Protein AF-A0A4U5M782-F1 (afdb_monomer)

Sequence (346 aa):
MVGHLQLACSEQLRHHPSSAATLLMLQCCSSAVLRAATAVALVTLCVTASTADRLSDECRVLKESGYKIALFVSGNDLITTQGFDGTEIDLLKEYNDWAKIGQQKPFKPTVARLLLGYNNNFIALPYTAGFLITVGSSKVFVAHHEKEVALNHWLPSEEGAFQFLHESIMDYDFGKVDPATVTFYNNRIFAGKKQFDVTIGKEVVDVDSHVNYTEGHHFDLTHGVSVAEEDKHKTLVGVIDGLKVVREECQLKTSTINDCFGGVCESILIGHSSYSKGAFCFAVNNCMVASGPKGLFDTILVVPNKAIELLENTTRPERRLSSSADGGARPFMSRVYLSLIFWYRS

Foldseek 3Di:
DDDDDDDDDDDDDDDDDDDDDDDDDDDDDDDDDDDDDDDDDDDPPPPCPPPPVPQDPQLVVQQVQFKKWWWFFQAFDIQIDSGFNSDAAAVLVSQQVCCQPPDLAFGAQKTWLKAADFQRKIKTQIFGLADWDDDPNAIEGEGDPDLWTWRFWMFIADHNDPGTDPVRIDGDTLDTARSQQWEDDPQWIDTQPWIARNVVGGTDPDDPPVQDDDGQWYAALQVRDTDHDPDPQWGFRYDYPNKTKIKGFAAADDFWHWGGHPNDTDTHGYDDDPPGRQKIWIDINPRTHYMYGHSSPSHMDIGGPDGRHDDPPPPPPPPPPPDDDDDDDDDDDDDDDDDDDDDDDD

Secondary structure (DSSP, 8-state):
--------------------------------------------------------HHHHHHHHHT-EEEEEETTTEEEE-S---SSPEEHHHHHHHHIIIII-PPP--EEEEEEE-STT-EEEEEEE-EEEEEETTEEEEEE--SS-EEEEEEEEBPTTSS-B-GGG-EEEEEEEE-GGG-EEETTEEEETTEEEETTTTEE-SS--TT----TT-EEETTTTEEE----TT-EEEEEETTEEEEEEEE--S--EEEEEETTEEEEEEE---TTS--EEEEEETTEEEEEEETTT-S--EEE-SS-----TT---------------------------------

Mean predicted aligned error: 14.64 Å

Structure (mmCIF, N/CA/C/O backbone):
data_AF-A0A4U5M782-F1
#
_entry.id   AF-A0A4U5M782-F1
#
loop_
_atom_site.group_PDB
_atom_site.id
_atom_site.type_symbol
_atom_site.label_atom_id
_atom_site.label_alt_id
_atom_site.label_comp_id
_atom_site.label_asym_id
_atom_site.label_entity_id
_atom_site.label_seq_id
_atom_site.pdbx_PDB_ins_code
_atom_site.Cartn_x
_atom_site.Cartn_y
_atom_site.Cartn_z
_atom_site.occupancy
_atom_site.B_iso_or_equiv
_atom_site.auth_seq_id
_atom_site.auth_comp_id
_atom_site.auth_asym_id
_atom_site.auth_atom_id
_atom_site.pdbx_PDB_model_num
ATOM 1 N N . MET A 1 1 ? 10.341 22.775 -79.027 1.00 33.53 1 MET A N 1
ATOM 2 C CA . MET A 1 1 ? 9.671 24.014 -78.575 1.00 33.53 1 MET A CA 1
ATOM 3 C C . MET A 1 1 ? 10.065 24.213 -77.116 1.00 33.53 1 MET A C 1
ATOM 5 O O . MET A 1 1 ? 9.754 23.335 -76.331 1.00 33.53 1 MET A O 1
ATOM 9 N N . VAL A 1 2 ? 11.125 24.997 -76.865 1.00 31.14 2 VAL A N 1
ATOM 10 C CA . VAL A 1 2 ? 11.109 26.346 -76.229 1.00 31.14 2 VAL A CA 1
ATOM 11 C C . VAL A 1 2 ? 10.443 26.306 -74.840 1.00 31.14 2 VAL A C 1
ATOM 13 O O . VAL A 1 2 ? 9.283 25.942 -74.766 1.00 31.14 2 VAL A O 1
ATOM 16 N N . GLY A 1 3 ? 11.064 26.666 -73.715 1.00 29.59 3 GLY A N 1
ATOM 17 C CA . GLY A 1 3 ? 12.364 27.275 -73.439 1.00 29.59 3 GLY A CA 1
ATOM 18 C C . GLY A 1 3 ? 12.540 27.483 -71.919 1.00 29.59 3 GLY A C 1
ATOM 19 O O . GLY A 1 3 ? 11.578 27.408 -71.159 1.00 29.59 3 GLY A O 1
ATOM 20 N N . HIS A 1 4 ? 13.791 27.704 -71.512 1.00 35.97 4 HIS A N 1
ATOM 21 C CA . HIS A 1 4 ? 14.288 28.046 -70.171 1.00 35.97 4 HIS A CA 1
ATOM 22 C C . HIS A 1 4 ? 13.657 29.309 -69.545 1.00 35.97 4 HIS A C 1
ATOM 24 O O . HIS A 1 4 ? 13.385 30.253 -70.278 1.00 35.97 4 HIS A O 1
ATOM 30 N N . LEU A 1 5 ? 13.610 29.395 -68.202 1.00 29.56 5 LEU A N 1
ATOM 31 C CA . LEU A 1 5 ? 14.441 30.330 -67.405 1.00 29.56 5 LEU A CA 1
ATOM 32 C C . LEU A 1 5 ? 14.286 30.120 -65.878 1.00 29.56 5 LEU A C 1
ATOM 34 O O . LEU A 1 5 ? 13.184 29.945 -65.368 1.00 29.56 5 LEU A O 1
ATOM 38 N N . GLN A 1 6 ? 15.417 30.176 -65.166 1.00 36.34 6 GLN A N 1
ATOM 39 C CA . GLN A 1 6 ? 15.556 30.345 -63.709 1.00 36.34 6 GLN A CA 1
ATOM 40 C C . GLN A 1 6 ? 15.263 31.797 -63.290 1.00 36.34 6 GLN A C 1
ATOM 42 O O . GLN A 1 6 ? 15.499 32.693 -64.094 1.00 36.34 6 GLN A O 1
ATOM 47 N N . LEU A 1 7 ? 14.936 32.038 -62.010 1.00 30.70 7 LEU A N 1
ATOM 48 C CA . LEU A 1 7 ? 15.685 32.992 -61.167 1.00 30.70 7 LEU A CA 1
ATOM 49 C C . LEU A 1 7 ? 15.269 32.933 -59.687 1.00 30.70 7 LEU A C 1
ATOM 51 O O . LEU A 1 7 ? 14.095 32.858 -59.339 1.00 30.70 7 LEU A O 1
ATOM 55 N N . ALA A 1 8 ? 16.298 32.951 -58.842 1.00 33.00 8 ALA A N 1
ATOM 56 C CA . ALA A 1 8 ? 16.272 33.039 -57.390 1.00 33.00 8 ALA A CA 1
ATOM 5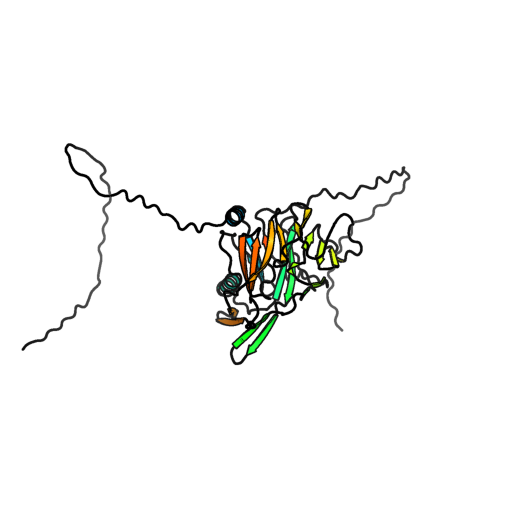7 C C . ALA A 1 8 ? 16.043 34.484 -56.915 1.00 33.00 8 ALA A C 1
ATOM 59 O O . ALA A 1 8 ? 16.328 35.425 -57.654 1.00 33.00 8 ALA A O 1
ATOM 60 N N . CYS A 1 9 ? 15.642 34.658 -55.652 1.00 28.38 9 CYS A N 1
ATOM 61 C CA . CYS A 1 9 ? 15.777 35.934 -54.952 1.00 28.38 9 CYS A CA 1
ATOM 62 C C . CYS A 1 9 ? 16.425 35.717 -53.577 1.00 28.38 9 CYS A C 1
ATOM 64 O O . CYS A 1 9 ? 15.945 34.935 -52.757 1.00 28.38 9 CYS A O 1
ATOM 66 N N . SER A 1 10 ? 17.555 36.401 -53.413 1.00 31.02 10 SER A N 1
ATOM 67 C CA . SER A 1 10 ? 18.442 36.533 -52.255 1.00 31.02 10 SER A CA 1
ATOM 68 C C . SER A 1 10 ? 18.133 37.846 -51.523 1.0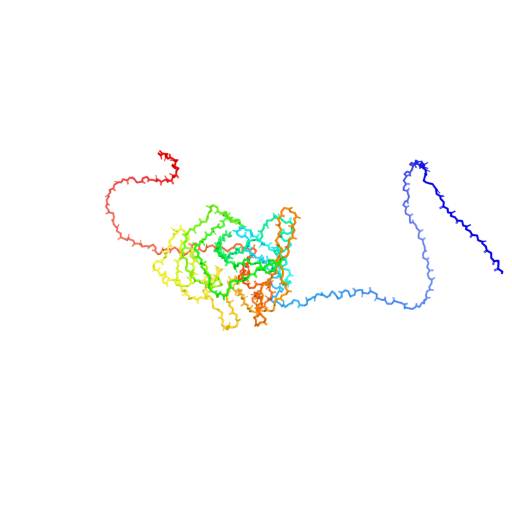0 31.02 10 SER A C 1
ATOM 70 O O . SER A 1 10 ? 17.657 38.770 -52.178 1.00 31.02 10 SER A O 1
ATOM 72 N N . GLU A 1 11 ? 18.518 37.919 -50.237 1.00 31.92 11 GLU A N 1
ATOM 73 C CA . GLU A 1 11 ? 18.858 39.135 -49.455 1.00 31.92 11 GLU A CA 1
ATOM 74 C C . GLU A 1 11 ? 17.758 40.215 -49.264 1.00 31.92 11 GLU A C 1
ATOM 76 O O . GLU A 1 11 ? 16.855 40.372 -50.064 1.00 31.92 11 GLU A O 1
ATOM 81 N N . GLN A 1 12 ? 17.705 41.041 -48.215 1.00 30.89 12 GLN A N 1
ATOM 82 C CA . GLN A 1 12 ? 18.626 41.379 -47.132 1.00 30.89 12 GLN A CA 1
ATOM 83 C C . GLN A 1 12 ? 17.817 42.043 -45.995 1.00 30.89 12 GLN A C 1
ATOM 85 O O . GLN A 1 12 ? 16.955 42.884 -46.240 1.00 30.89 12 GLN A O 1
ATOM 90 N N . LEU A 1 13 ? 18.141 41.710 -44.744 1.00 35.38 13 LEU A N 1
ATOM 91 C CA . LEU A 1 13 ? 17.791 42.476 -43.544 1.00 35.38 13 LEU A CA 1
ATOM 92 C C . LEU A 1 13 ? 18.719 43.691 -43.423 1.00 35.38 13 LEU A C 1
ATOM 94 O O . LEU A 1 13 ? 19.934 43.495 -43.410 1.00 35.38 13 LEU A O 1
ATOM 98 N N . ARG A 1 14 ? 18.171 44.901 -43.223 1.00 29.52 14 ARG A N 1
ATOM 99 C CA . ARG A 1 14 ? 18.814 45.986 -42.448 1.00 29.52 14 ARG A CA 1
ATOM 100 C C . ARG A 1 14 ? 17.872 47.160 -42.119 1.00 29.52 14 ARG A C 1
ATOM 102 O O . ARG A 1 14 ? 17.256 47.737 -43.001 1.00 29.52 14 ARG A O 1
ATOM 109 N N . HIS A 1 15 ? 17.927 47.523 -40.834 1.00 30.08 15 HIS A N 1
ATOM 110 C CA . HIS A 1 15 ? 17.795 48.845 -40.194 1.00 30.08 15 HIS A CA 1
ATOM 111 C C . HIS A 1 15 ? 16.454 49.617 -40.119 1.00 30.08 15 HIS A C 1
ATOM 113 O O . HIS A 1 15 ? 15.941 50.122 -41.105 1.00 30.08 15 HIS A O 1
ATOM 119 N N . HIS A 1 16 ? 15.990 49.755 -38.858 1.00 32.84 16 HIS A N 1
ATOM 120 C CA . HIS A 1 16 ? 15.530 50.951 -38.104 1.00 32.84 16 HIS A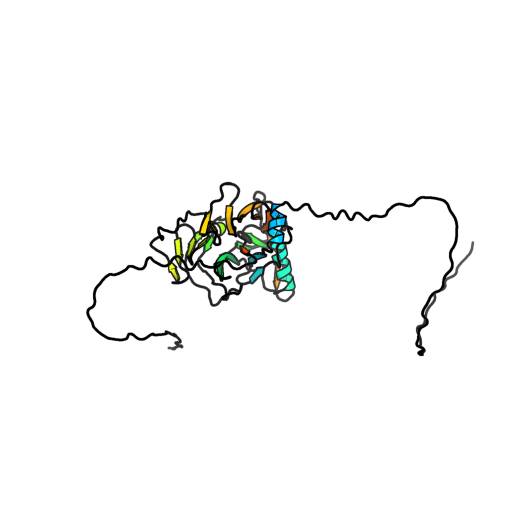 CA 1
ATOM 121 C C . HIS A 1 16 ? 15.125 52.230 -38.867 1.00 32.84 16 HIS A C 1
ATOM 123 O O . HIS A 1 16 ? 15.846 52.656 -39.765 1.00 32.84 16 HIS A O 1
ATOM 129 N N . PRO A 1 17 ? 14.050 52.930 -38.431 1.00 39.38 17 PRO A N 1
ATOM 130 C CA . PRO A 1 17 ? 14.095 53.817 -37.241 1.00 39.38 17 PRO A CA 1
ATOM 131 C C . PRO A 1 17 ? 12.839 53.702 -36.337 1.00 39.38 17 PRO A C 1
ATOM 133 O O . PRO A 1 17 ? 11.785 53.255 -36.766 1.00 39.38 17 PRO A O 1
ATOM 136 N N . SER A 1 18 ? 12.934 53.857 -35.011 1.00 29.05 18 SER A N 1
ATOM 137 C CA . SER A 1 18 ? 12.858 55.125 -34.256 1.00 29.05 18 SER A CA 1
ATOM 138 C C . SER A 1 18 ? 11.727 56.060 -34.701 1.00 29.05 18 SER A C 1
ATOM 140 O O . SER A 1 18 ? 11.855 56.735 -35.715 1.00 29.05 18 SER A O 1
ATOM 142 N N . SER A 1 19 ? 10.666 56.166 -33.895 1.00 33.31 19 SER A N 1
ATOM 143 C CA . SER A 1 19 ? 10.361 57.382 -33.119 1.00 33.31 19 SER A CA 1
ATOM 144 C C . SER A 1 19 ? 8.912 57.400 -32.625 1.00 33.31 19 SER A C 1
ATOM 146 O O . SER A 1 19 ? 7.967 57.089 -33.341 1.00 33.31 19 SER A O 1
ATOM 148 N N . ALA A 1 20 ? 8.801 57.783 -31.357 1.00 31.31 20 ALA A N 1
ATOM 149 C CA . ALA A 1 20 ? 7.613 58.067 -30.573 1.00 31.31 20 ALA A CA 1
ATOM 150 C C . ALA A 1 20 ? 6.545 58.920 -31.277 1.00 31.31 20 ALA A C 1
ATOM 152 O O . ALA A 1 20 ? 6.880 59.908 -31.921 1.00 31.31 20 ALA A O 1
ATOM 153 N N . ALA A 1 21 ? 5.270 58.637 -30.998 1.00 33.94 21 ALA A N 1
ATOM 154 C CA . ALA A 1 21 ? 4.323 59.662 -30.558 1.00 33.94 21 ALA A CA 1
ATOM 155 C C . ALA A 1 21 ? 3.060 59.017 -29.976 1.00 33.94 21 ALA A C 1
ATOM 157 O O . ALA A 1 21 ? 2.404 58.167 -30.571 1.00 33.94 21 ALA A O 1
ATOM 158 N N . THR A 1 22 ? 2.778 59.449 -28.763 1.00 31.81 22 THR A N 1
ATOM 159 C CA . THR A 1 22 ? 1.699 59.075 -27.867 1.00 31.81 22 THR A CA 1
ATOM 160 C C . THR A 1 22 ? 0.365 59.711 -28.287 1.00 31.81 22 THR A C 1
ATOM 162 O O . THR A 1 22 ? 0.347 60.815 -28.821 1.00 31.81 22 THR A O 1
ATOM 165 N N . LEU A 1 23 ? -0.722 59.075 -27.836 1.00 28.59 23 LEU A N 1
ATOM 166 C CA . LEU A 1 23 ? -1.908 59.684 -27.204 1.00 28.59 23 LEU A CA 1
ATOM 167 C C . LEU A 1 23 ? -3.225 59.751 -28.015 1.00 28.59 23 LEU A C 1
ATOM 169 O O . LEU A 1 23 ? -3.389 60.539 -28.937 1.00 28.59 23 LEU A O 1
ATOM 173 N N . LEU A 1 24 ? -4.165 58.920 -27.539 1.00 30.61 24 LEU A N 1
ATOM 174 C CA . LEU A 1 24 ? -5.612 59.116 -27.346 1.00 30.61 24 LEU A CA 1
ATOM 175 C C . LEU A 1 24 ? -6.401 60.026 -28.304 1.00 30.61 24 LEU A C 1
ATOM 177 O O . LEU A 1 24 ? -6.219 61.236 -28.302 1.00 30.61 24 LEU A O 1
ATOM 181 N N . MET A 1 25 ? -7.487 59.472 -28.856 1.00 30.69 25 MET A N 1
ATOM 182 C CA . MET A 1 25 ? -8.800 60.129 -28.793 1.00 30.69 25 MET A CA 1
ATOM 183 C C . MET A 1 25 ? -9.931 59.098 -28.683 1.00 30.69 25 MET A C 1
ATOM 185 O O . MET A 1 25 ? -10.022 58.141 -29.450 1.00 30.69 25 MET A O 1
ATOM 189 N N . LEU A 1 26 ? -10.762 59.326 -27.670 1.00 31.45 26 LEU A N 1
ATOM 190 C CA . LEU A 1 26 ? -11.987 58.623 -27.311 1.00 31.45 26 LEU A CA 1
ATOM 191 C C . LEU A 1 26 ? -13.183 59.168 -28.122 1.00 31.45 26 LEU A C 1
ATOM 193 O O . LEU A 1 26 ? -13.194 60.329 -28.513 1.00 31.45 26 LEU A O 1
ATOM 197 N N . GLN A 1 27 ? -14.236 58.346 -28.173 1.00 35.44 27 GLN A N 1
ATOM 198 C CA . GLN A 1 27 ? -15.669 58.705 -28.172 1.00 35.44 27 GLN A CA 1
ATOM 199 C C . GLN A 1 27 ? -16.410 59.118 -29.464 1.00 35.44 27 GLN A C 1
ATOM 201 O O . GLN A 1 27 ? -16.328 60.233 -29.959 1.00 35.44 27 GLN A O 1
ATOM 206 N N . CYS A 1 28 ? -17.271 58.177 -29.885 1.00 29.72 28 CYS A N 1
ATOM 207 C CA . CYS A 1 28 ? -18.743 58.254 -29.965 1.00 29.72 28 CYS A CA 1
ATOM 208 C C . CYS A 1 28 ? -19.439 59.542 -30.442 1.00 29.72 28 CYS A C 1
ATOM 210 O O . CYS A 1 28 ? -19.435 60.539 -29.731 1.00 29.72 28 CYS A O 1
ATOM 212 N N . CYS A 1 29 ? -20.251 59.403 -31.501 1.00 27.25 29 CYS A N 1
ATOM 213 C CA . CYS A 1 29 ? -21.701 59.711 -31.555 1.00 27.25 29 CYS A CA 1
ATOM 214 C C . CYS A 1 29 ? -22.247 59.269 -32.938 1.00 27.25 29 CYS A C 1
ATOM 216 O O . CYS A 1 29 ? -21.733 59.696 -33.961 1.00 27.25 29 CYS A O 1
ATOM 218 N N . SER A 1 30 ? -23.104 58.246 -33.029 1.00 35.06 30 SER A N 1
ATOM 219 C CA . SER A 1 30 ? -24.584 58.298 -32.984 1.00 35.06 30 SER A CA 1
ATOM 220 C C . SER A 1 30 ? -25.259 58.712 -34.302 1.00 35.06 30 SER A C 1
ATOM 222 O O . SER A 1 30 ? -25.281 59.891 -34.637 1.00 35.06 30 SER A O 1
ATOM 224 N N . SER A 1 31 ? -25.917 57.767 -34.987 1.00 34.06 31 SER A N 1
ATOM 225 C CA . SER A 1 31 ? -27.331 57.884 -35.421 1.00 34.06 31 SER A CA 1
ATOM 226 C C . SER A 1 31 ? -27.827 56.619 -36.150 1.00 34.06 31 SER A C 1
ATOM 228 O O . SER A 1 31 ? -27.213 56.127 -37.090 1.00 34.06 31 SER A O 1
ATOM 230 N N . ALA A 1 32 ? -28.957 56.093 -35.668 1.00 35.34 32 ALA A N 1
ATOM 231 C CA . ALA A 1 32 ? -29.783 55.039 -36.268 1.00 35.34 32 ALA A CA 1
ATOM 232 C C . ALA A 1 32 ? -30.681 55.633 -37.393 1.00 35.34 32 ALA A C 1
ATOM 234 O O . ALA A 1 32 ? -30.810 56.852 -37.463 1.00 35.34 32 ALA A O 1
ATOM 235 N N . VAL A 1 33 ? -31.337 54.881 -38.297 1.00 42.34 33 VAL A N 1
ATOM 236 C CA . VAL A 1 33 ? -32.651 54.222 -38.078 1.00 42.34 33 VAL A CA 1
ATOM 237 C C . VAL A 1 33 ? -33.159 53.517 -39.382 1.00 42.34 33 VAL A C 1
ATOM 239 O O . VAL A 1 33 ? -33.096 54.125 -40.444 1.00 42.34 33 VAL A O 1
ATOM 242 N N . LEU A 1 34 ? -33.780 52.315 -39.234 1.00 34.16 34 LEU A N 1
ATOM 243 C CA . LEU A 1 34 ? -34.787 51.597 -40.094 1.00 34.16 34 LEU A CA 1
ATOM 244 C C . LEU A 1 34 ? -34.364 50.980 -41.460 1.00 34.16 34 LEU A C 1
ATOM 246 O O . LEU A 1 34 ? -33.667 51.626 -42.218 1.00 34.16 34 LEU A O 1
ATOM 250 N N . ARG A 1 35 ? -34.828 49.807 -41.956 1.00 36.81 35 ARG A N 1
ATOM 251 C CA . ARG A 1 35 ? -35.855 48.784 -41.595 1.00 36.81 35 ARG A CA 1
ATOM 252 C C . ARG A 1 35 ? -35.612 47.533 -42.498 1.00 36.81 35 ARG A C 1
ATOM 254 O O . ARG A 1 35 ? -35.444 47.708 -43.694 1.00 36.81 35 ARG A O 1
ATOM 261 N N . ALA A 1 36 ? -35.529 46.315 -41.945 1.00 34.53 36 ALA A N 1
ATOM 262 C CA . ALA A 1 36 ? -36.468 45.178 -42.118 1.00 34.53 36 ALA A CA 1
ATOM 263 C C . ALA A 1 36 ? -36.077 44.037 -43.101 1.00 34.53 36 ALA A C 1
ATOM 265 O O . ALA A 1 36 ? -35.686 44.291 -44.231 1.00 34.53 36 ALA A O 1
ATOM 266 N N . ALA A 1 37 ? -36.348 42.800 -42.634 1.00 35.81 37 ALA A N 1
ATOM 267 C CA . ALA A 1 37 ? -36.315 41.475 -43.293 1.00 35.81 37 ALA A CA 1
ATOM 268 C C . ALA A 1 37 ? -34.902 40.935 -43.630 1.00 35.81 37 ALA A C 1
ATOM 270 O O . ALA A 1 37 ? -34.082 41.648 -44.178 1.00 35.81 37 ALA A O 1
ATOM 271 N N . THR A 1 38 ? -34.487 39.699 -43.335 1.00 34.88 38 THR A N 1
ATOM 272 C CA . THR A 1 38 ? -35.197 38.424 -43.139 1.00 34.88 38 THR A CA 1
ATOM 273 C C . THR A 1 38 ? -34.241 37.433 -42.448 1.00 34.88 38 THR A C 1
ATOM 275 O O . THR A 1 38 ? -33.032 37.634 -42.441 1.00 34.88 38 THR A O 1
ATOM 278 N N . ALA A 1 39 ? -34.807 36.392 -41.842 1.00 37.00 39 ALA A N 1
ATOM 279 C CA . ALA A 1 39 ? -34.189 35.421 -40.944 1.00 37.00 39 ALA A CA 1
ATOM 280 C C . ALA A 1 39 ? -33.020 34.572 -41.505 1.00 37.00 39 ALA A C 1
ATOM 282 O O . ALA A 1 39 ? -32.815 34.480 -42.710 1.00 37.00 39 ALA A O 1
ATOM 283 N N . VAL A 1 40 ? -32.413 33.830 -40.563 1.00 35.84 40 VAL A N 1
ATOM 284 C CA . VAL A 1 40 ? -31.565 32.622 -40.685 1.00 35.84 40 VAL A CA 1
ATOM 285 C C . VAL A 1 40 ? -30.061 32.860 -40.507 1.00 35.84 40 VAL A C 1
ATOM 287 O O . VAL A 1 40 ? -29.344 33.132 -41.458 1.00 35.84 40 VAL A O 1
ATOM 290 N N . ALA A 1 41 ? -29.576 32.633 -39.283 1.00 42.62 41 ALA A N 1
ATOM 291 C CA . ALA A 1 41 ? -28.542 31.626 -39.018 1.00 42.62 41 ALA A CA 1
ATOM 292 C C . ALA A 1 41 ? -28.370 31.440 -37.501 1.00 42.62 41 ALA A C 1
ATOM 294 O O . ALA A 1 41 ? -27.726 32.228 -36.820 1.00 42.62 41 ALA A O 1
ATOM 295 N N . LEU A 1 42 ? -29.049 30.401 -37.013 1.00 41.34 42 LEU A N 1
ATOM 296 C CA . LEU A 1 42 ? -28.622 29.471 -35.970 1.00 41.34 42 LEU A CA 1
ATOM 297 C C . LEU A 1 42 ? -27.752 30.018 -34.831 1.00 41.34 42 LEU A C 1
ATOM 299 O O . LEU A 1 42 ? -26.545 30.189 -34.938 1.00 41.34 42 LEU A O 1
ATOM 303 N N . VAL A 1 43 ? -28.426 30.134 -33.692 1.00 42.12 43 VAL A N 1
ATOM 304 C CA . VAL A 1 43 ? -27.969 29.754 -32.355 1.00 42.12 43 VAL A CA 1
ATOM 305 C C . VAL A 1 43 ? -26.808 28.747 -32.397 1.00 42.12 43 VAL A C 1
ATOM 307 O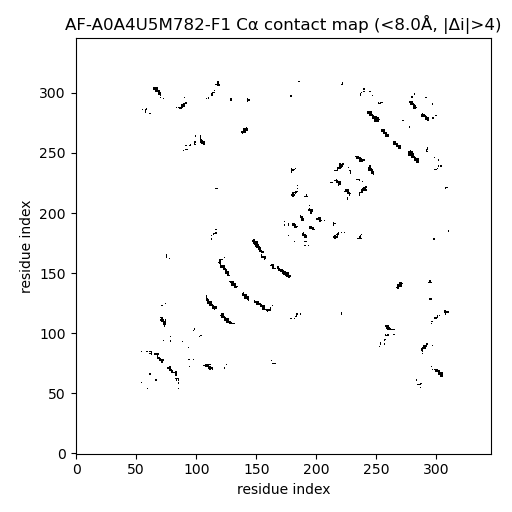 O . VAL A 1 43 ? -27.015 27.536 -32.389 1.00 42.12 43 VAL A O 1
ATOM 310 N N . THR A 1 44 ? -25.575 29.244 -32.374 1.00 44.06 44 THR A N 1
ATOM 311 C CA . THR A 1 44 ? -24.409 28.472 -31.937 1.00 44.06 44 THR A CA 1
ATOM 312 C C . THR A 1 44 ? -24.328 28.587 -30.417 1.00 44.06 44 THR A C 1
ATOM 314 O O . THR A 1 44 ? -23.398 29.159 -29.856 1.00 44.06 44 THR A O 1
ATOM 317 N N . LEU A 1 45 ? -25.345 28.061 -29.723 1.00 42.34 45 LEU A N 1
ATOM 318 C CA . LEU A 1 45 ? -25.114 27.548 -28.379 1.00 42.34 45 LEU A CA 1
ATOM 319 C C . LEU A 1 45 ? -24.200 26.350 -28.605 1.00 42.34 45 LEU A C 1
ATOM 321 O O . LEU A 1 45 ? -24.660 25.263 -28.953 1.00 42.34 45 LEU A O 1
ATOM 325 N N . CYS A 1 46 ? -22.892 26.575 -28.479 1.00 39.28 46 CYS A N 1
ATOM 326 C CA . CYS A 1 46 ? -21.958 25.506 -28.190 1.00 39.28 46 CYS A CA 1
ATOM 327 C C . CYS A 1 46 ? -22.434 24.875 -26.883 1.00 39.28 46 CYS A C 1
ATOM 329 O O . CYS A 1 46 ? -22.015 25.253 -25.793 1.00 39.28 46 CYS A O 1
ATOM 331 N N . VAL A 1 47 ? -23.341 23.909 -27.002 1.00 43.28 47 VAL A N 1
ATOM 332 C CA . VAL A 1 47 ? -23.428 22.803 -26.073 1.00 43.28 47 VAL A CA 1
ATOM 333 C C . VAL A 1 47 ? -22.089 22.103 -26.241 1.00 43.28 47 VAL A C 1
ATOM 335 O O . VAL A 1 47 ? -21.937 21.168 -27.021 1.00 43.28 47 VAL A O 1
ATOM 338 N N . THR A 1 48 ? -21.080 22.591 -25.523 1.00 45.66 48 THR A N 1
ATOM 339 C CA . THR A 1 48 ? -20.049 21.711 -25.007 1.00 45.66 48 THR A CA 1
ATOM 340 C C . THR A 1 48 ? -20.797 20.762 -24.082 1.00 45.66 48 THR A C 1
ATOM 342 O O . THR A 1 48 ? -20.854 20.959 -22.870 1.00 45.66 48 THR A O 1
ATOM 345 N N . ALA A 1 49 ? -21.439 19.751 -24.670 1.00 42.00 49 ALA A N 1
ATOM 346 C CA . ALA A 1 49 ? -21.568 18.469 -24.023 1.00 42.00 49 ALA A CA 1
ATOM 347 C C . ALA A 1 49 ? -20.118 18.039 -23.851 1.00 42.00 49 ALA A C 1
ATOM 349 O O . ALA A 1 49 ? -19.525 17.414 -24.729 1.00 42.00 49 ALA A O 1
ATOM 350 N N . SER A 1 50 ? -19.505 18.520 -22.767 1.00 48.12 50 SER A N 1
ATOM 351 C CA . SER A 1 50 ? -18.314 17.902 -22.253 1.00 48.12 50 SER A CA 1
ATOM 352 C C . SER A 1 50 ? -18.670 16.429 -22.193 1.00 48.12 50 SER A C 1
ATOM 354 O O . SER A 1 50 ? -19.701 16.030 -21.644 1.00 48.12 50 SER A O 1
ATOM 356 N N . THR A 1 51 ? -17.832 15.616 -22.809 1.00 42.00 51 THR A N 1
ATOM 357 C CA . THR A 1 51 ? -17.634 14.241 -22.392 1.00 42.00 51 THR A CA 1
ATOM 358 C C . THR A 1 51 ? -17.129 14.306 -20.950 1.00 42.00 51 THR A C 1
ATOM 360 O O . THR A 1 51 ? -15.960 14.079 -20.668 1.00 42.00 51 THR A O 1
ATOM 363 N N . ALA A 1 52 ? -17.987 14.741 -20.026 1.00 45.41 52 ALA A N 1
ATOM 364 C CA . ALA A 1 52 ? -17.896 14.341 -18.652 1.00 45.41 52 ALA A CA 1
ATOM 365 C C . ALA A 1 52 ? -18.136 12.843 -18.744 1.00 45.41 52 ALA A C 1
ATOM 367 O O . ALA A 1 52 ? -19.282 12.400 -18.875 1.00 45.41 52 ALA A O 1
ATOM 368 N N . ASP A 1 53 ? -17.034 12.093 -18.810 1.00 51.16 53 ASP A N 1
ATOM 369 C CA . ASP A 1 53 ? -17.011 10.701 -18.402 1.00 51.16 53 ASP A CA 1
ATOM 370 C C . ASP A 1 53 ? -17.955 10.613 -17.215 1.00 51.16 53 ASP A C 1
ATOM 372 O O . ASP A 1 53 ? -17.777 11.318 -16.215 1.00 51.16 53 ASP A O 1
ATOM 376 N N . ARG A 1 54 ? -19.065 9.893 -17.397 1.00 61.72 54 ARG A N 1
ATOM 377 C CA . ARG A 1 54 ? -20.066 9.737 -16.350 1.00 61.72 54 ARG A CA 1
ATOM 378 C C . ARG A 1 54 ? -19.413 8.877 -15.282 1.00 61.72 54 ARG A C 1
ATOM 380 O O . ARG A 1 54 ? -19.586 7.663 -15.279 1.00 61.72 54 ARG A O 1
ATOM 387 N N . LEU A 1 55 ? -18.617 9.517 -14.428 1.00 76.56 55 LEU A N 1
ATOM 388 C CA . LEU A 1 55 ? -18.116 8.933 -13.203 1.00 76.56 55 LEU A CA 1
ATOM 389 C C . LEU A 1 55 ? -19.324 8.346 -12.490 1.00 76.56 55 LEU A C 1
ATOM 391 O O . LEU A 1 55 ? -20.376 8.993 -12.415 1.00 76.56 55 LEU A O 1
ATOM 395 N N . SER A 1 56 ? -19.172 7.120 -12.000 1.00 83.81 56 SER A N 1
ATOM 396 C CA . SER A 1 56 ? -20.188 6.555 -11.129 1.00 83.81 56 SER A CA 1
ATOM 397 C C . SER A 1 56 ? -20.379 7.482 -9.925 1.00 83.81 56 SER A C 1
ATOM 399 O O . SER A 1 56 ? -19.485 8.266 -9.572 1.00 83.81 56 SER A O 1
ATOM 401 N N . ASP A 1 57 ? -21.553 7.425 -9.303 1.00 87.44 57 ASP A N 1
ATOM 402 C CA . ASP A 1 57 ? -21.837 8.267 -8.143 1.00 87.44 57 ASP A CA 1
ATOM 403 C C . ASP A 1 57 ? -20.812 8.014 -7.021 1.00 87.44 57 ASP A C 1
ATOM 405 O O . ASP A 1 57 ? -20.377 8.958 -6.364 1.00 87.44 57 ASP A O 1
ATOM 409 N N . GLU A 1 58 ? -20.325 6.777 -6.887 1.00 88.81 58 GLU A N 1
ATOM 410 C CA . GLU A 1 58 ? -19.271 6.393 -5.944 1.00 88.81 58 GLU A CA 1
ATOM 411 C C . GLU A 1 58 ? -17.934 7.075 -6.265 1.00 88.81 58 GLU A C 1
ATOM 413 O O . GLU A 1 58 ? -17.302 7.648 -5.378 1.00 88.81 58 GLU A O 1
ATOM 418 N N . CYS A 1 59 ? -17.511 7.084 -7.534 1.00 92.75 59 CYS A N 1
ATOM 419 C CA . CYS A 1 59 ? -16.277 7.763 -7.935 1.00 92.75 59 CYS A CA 1
ATOM 420 C C . CYS A 1 59 ? -16.355 9.280 -7.763 1.00 92.75 59 CYS A C 1
ATOM 422 O O . CYS A 1 59 ? -15.355 9.915 -7.418 1.00 92.75 59 CYS A O 1
ATOM 424 N N . ARG A 1 60 ? -17.539 9.869 -7.971 1.00 91.94 60 ARG A N 1
ATOM 425 C CA . ARG A 1 60 ? -17.758 11.300 -7.740 1.00 91.94 60 ARG A CA 1
ATOM 426 C C . ARG A 1 60 ? -17.589 11.656 -6.263 1.00 91.94 60 ARG A C 1
ATOM 428 O O . ARG A 1 60 ? -16.866 12.602 -5.966 1.00 91.94 60 ARG A O 1
ATOM 435 N N . VAL A 1 61 ? -18.172 10.867 -5.356 1.00 90.44 61 VAL A N 1
ATOM 436 C CA . VAL A 1 61 ? -18.010 11.063 -3.904 1.00 90.44 61 VAL A CA 1
ATOM 437 C C . VAL A 1 61 ? -16.535 10.996 -3.507 1.00 90.44 61 VAL A C 1
ATOM 439 O O . VAL A 1 61 ? -16.045 11.887 -2.822 1.00 90.44 61 VAL A O 1
ATOM 442 N N . LEU A 1 62 ? -15.791 9.996 -3.987 1.00 91.62 62 LEU A N 1
ATOM 443 C CA . LEU A 1 62 ? -14.366 9.859 -3.655 1.00 91.62 62 LEU A CA 1
ATOM 444 C C . LEU A 1 62 ? -13.515 11.022 -4.161 1.00 91.62 62 LEU A C 1
ATOM 446 O O . LEU A 1 62 ? -12.620 11.487 -3.452 1.00 91.62 62 LEU A O 1
ATOM 450 N N . LYS A 1 63 ? -13.798 11.495 -5.377 1.00 93.06 63 LYS A N 1
ATOM 451 C CA . LYS A 1 63 ? -13.147 12.673 -5.952 1.00 93.06 63 LYS A CA 1
ATOM 452 C C . LYS A 1 63 ? -13.375 13.908 -5.079 1.00 93.06 63 LYS A C 1
ATOM 454 O O . LYS A 1 63 ? -12.435 14.638 -4.780 1.00 93.06 63 LYS A O 1
ATOM 459 N N . GLU A 1 64 ? -14.617 14.136 -4.660 1.00 92.50 64 GLU A N 1
ATOM 460 C CA . GLU A 1 64 ? -14.998 15.279 -3.822 1.00 92.50 64 GLU A CA 1
ATOM 461 C C . GLU A 1 64 ? -14.413 15.188 -2.403 1.00 92.50 64 GLU A C 1
ATOM 463 O O . GLU A 1 64 ? -14.057 16.214 -1.821 1.00 92.50 64 GLU A O 1
ATOM 468 N N . SER A 1 65 ? -14.221 13.975 -1.874 1.00 91.31 65 SER A N 1
ATOM 469 C CA . SER A 1 65 ? -13.545 13.741 -0.591 1.00 91.31 65 SER A CA 1
ATOM 470 C C . SER A 1 65 ? -12.057 14.106 -0.604 1.00 91.31 65 SER A C 1
ATOM 472 O O . SER A 1 65 ? -11.459 14.262 0.459 1.00 91.31 65 SER A O 1
ATOM 474 N N . GLY A 1 66 ? -11.430 14.259 -1.777 1.00 91.38 66 GLY A N 1
ATOM 475 C CA . GLY A 1 66 ? -10.026 14.665 -1.889 1.00 91.38 66 GLY A CA 1
ATOM 476 C C . GLY A 1 66 ? -9.036 13.631 -1.345 1.00 91.38 66 GLY A C 1
ATOM 477 O O . GLY A 1 66 ? -7.955 13.996 -0.877 1.00 91.38 66 GLY A O 1
ATOM 478 N N . TYR A 1 67 ? -9.408 12.349 -1.369 1.00 93.19 67 TYR A N 1
ATOM 479 C CA . TYR A 1 67 ? -8.516 11.264 -0.974 1.00 93.19 67 TYR A CA 1
ATOM 480 C C . TYR A 1 67 ? -7.304 11.173 -1.895 1.00 93.19 67 TYR A C 1
ATOM 482 O O . TYR A 1 67 ? -7.360 11.517 -3.077 1.00 93.19 67 TYR A O 1
ATOM 490 N N . LYS A 1 68 ? -6.198 10.679 -1.343 1.00 94.25 68 LYS A N 1
ATOM 491 C CA . LYS A 1 68 ? -4.957 10.433 -2.081 1.00 94.25 68 LYS A CA 1
ATOM 492 C C . LYS A 1 68 ? -4.654 8.946 -2.090 1.00 94.25 68 LYS A C 1
ATOM 494 O O . LYS A 1 68 ? -4.979 8.245 -1.138 1.00 94.25 68 LYS A O 1
ATOM 499 N N . ILE A 1 69 ? -4.000 8.477 -3.142 1.00 93.62 69 ILE A N 1
ATOM 500 C CA . ILE A 1 69 ? -3.447 7.128 -3.205 1.00 93.62 69 ILE A CA 1
ATOM 501 C C . ILE A 1 69 ? -1.950 7.212 -2.945 1.00 93.62 69 ILE A C 1
ATOM 503 O O . ILE A 1 69 ? -1.264 8.091 -3.470 1.00 93.62 69 ILE A O 1
ATOM 507 N N . ALA A 1 70 ? -1.463 6.299 -2.120 1.00 93.38 70 ALA A N 1
ATOM 508 C CA . ALA A 1 70 ? -0.084 6.217 -1.700 1.00 93.38 70 ALA A CA 1
ATOM 509 C C . ALA A 1 70 ? 0.469 4.804 -1.856 1.00 93.38 70 ALA A C 1
ATOM 511 O O . ALA A 1 70 ? -0.229 3.807 -1.637 1.00 93.38 70 ALA A O 1
ATOM 512 N N . LEU A 1 71 ? 1.748 4.735 -2.209 1.00 90.75 71 LEU A N 1
ATOM 513 C CA . LEU A 1 71 ? 2.478 3.494 -2.420 1.00 90.75 71 LEU A CA 1
ATOM 514 C C . LEU A 1 71 ? 3.957 3.664 -2.070 1.00 90.75 71 LEU A C 1
ATOM 516 O O . LEU A 1 71 ? 4.534 4.737 -2.245 1.00 90.75 71 LEU A O 1
ATOM 520 N N . PHE A 1 72 ? 4.560 2.586 -1.579 1.00 89.81 72 PHE A N 1
ATOM 521 C CA . PHE A 1 72 ? 5.964 2.534 -1.187 1.00 89.81 72 PHE A CA 1
ATOM 522 C C . PHE A 1 72 ? 6.711 1.587 -2.114 1.00 89.81 72 PHE A C 1
ATOM 524 O O . PHE A 1 72 ? 6.372 0.405 -2.206 1.00 89.81 72 PHE A O 1
ATOM 531 N N . VAL A 1 73 ? 7.731 2.1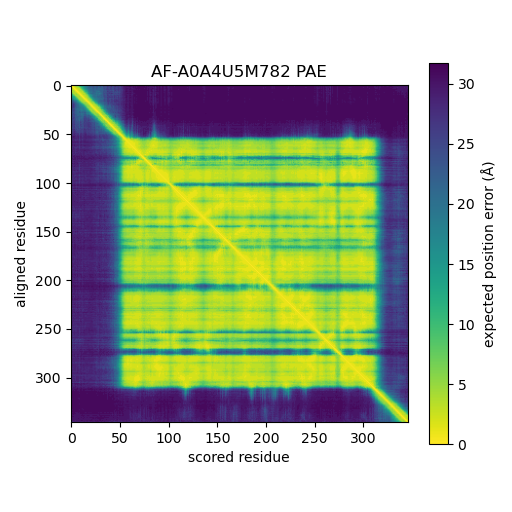03 -2.790 1.00 84.06 73 VAL A N 1
ATOM 532 C CA . VAL A 1 73 ? 8.460 1.399 -3.847 1.00 84.06 73 VAL A CA 1
ATOM 533 C C . VAL A 1 73 ? 9.950 1.700 -3.765 1.00 84.06 73 VAL A C 1
ATOM 535 O O . VAL A 1 73 ? 10.388 2.716 -3.234 1.00 84.06 73 VAL A O 1
ATOM 538 N N . SER A 1 74 ? 10.757 0.786 -4.295 1.00 76.31 74 SER A N 1
ATOM 539 C CA . SER A 1 74 ? 12.214 0.912 -4.374 1.00 76.31 74 SER A CA 1
ATOM 540 C C . SER A 1 74 ? 12.933 1.137 -3.029 1.00 76.31 74 SER A C 1
ATOM 542 O O . SER A 1 74 ? 14.045 1.666 -2.981 1.00 76.31 74 SER A O 1
ATOM 544 N N . GLY A 1 75 ? 12.338 0.662 -1.932 1.00 64.69 75 GLY A N 1
ATOM 545 C CA . GLY A 1 75 ? 13.005 0.475 -0.643 1.00 64.69 75 GLY A CA 1
ATOM 546 C C . GLY A 1 75 ? 12.971 1.641 0.341 1.00 64.69 75 GLY A C 1
ATOM 547 O O . GLY A 1 75 ? 13.131 1.358 1.515 1.00 64.69 75 GLY A O 1
ATOM 548 N N . ASN A 1 76 ? 12.738 2.887 -0.084 1.00 64.25 76 ASN A N 1
ATOM 549 C CA . ASN A 1 76 ? 12.506 4.042 0.809 1.00 64.25 76 ASN A CA 1
ATOM 550 C C . ASN A 1 76 ? 11.633 5.133 0.162 1.00 64.25 76 ASN A C 1
ATOM 552 O O . ASN A 1 76 ? 11.401 6.177 0.769 1.00 64.25 76 ASN A O 1
ATOM 556 N N . ASP A 1 77 ? 11.195 4.939 -1.082 1.00 75.56 77 ASP A N 1
ATOM 557 C CA . ASP A 1 77 ? 10.593 6.009 -1.853 1.00 75.56 77 ASP A CA 1
ATOM 558 C C . ASP A 1 77 ? 9.071 5.890 -1.840 1.00 75.56 77 ASP A C 1
ATOM 560 O O . ASP A 1 77 ? 8.474 4.870 -2.195 1.00 75.56 77 ASP A O 1
ATOM 564 N N . LEU A 1 78 ? 8.446 6.970 -1.391 1.00 82.69 78 LEU A N 1
ATOM 565 C CA . LEU A 1 78 ? 7.009 7.089 -1.302 1.00 82.69 78 LEU A CA 1
ATOM 566 C C . LEU A 1 78 ? 6.493 7.877 -2.506 1.00 82.69 78 LEU A C 1
ATOM 568 O O . LEU A 1 78 ? 6.926 9.001 -2.763 1.00 82.69 78 LEU A O 1
ATOM 572 N N . ILE A 1 79 ? 5.517 7.307 -3.202 1.00 82.50 79 ILE A N 1
ATOM 573 C CA . ILE A 1 79 ? 4.776 7.992 -4.256 1.00 82.50 79 ILE A CA 1
ATOM 574 C C . ILE A 1 79 ? 3.369 8.241 -3.727 1.00 82.50 79 ILE A C 1
ATOM 576 O O . ILE A 1 79 ? 2.683 7.319 -3.288 1.00 82.50 79 ILE A O 1
ATOM 580 N N . THR A 1 80 ? 2.951 9.505 -3.736 1.00 85.44 80 THR A N 1
ATOM 581 C CA . THR A 1 80 ? 1.604 9.921 -3.335 1.00 85.44 80 THR A CA 1
ATOM 582 C C . THR A 1 80 ? 1.002 10.778 -4.434 1.00 85.44 80 THR A C 1
ATOM 584 O O . THR A 1 80 ? 1.630 11.728 -4.902 1.00 85.44 80 THR A O 1
ATOM 587 N N . THR A 1 81 ? -0.228 10.473 -4.831 1.00 85.44 81 THR A N 1
ATOM 588 C CA . THR A 1 81 ? -0.970 11.286 -5.802 1.00 85.44 81 THR A CA 1
ATOM 589 C C . THR A 1 81 ? -1.343 12.644 -5.205 1.00 85.44 81 THR A C 1
ATOM 591 O O . THR A 1 81 ? -1.609 12.738 -4.005 1.00 85.44 81 THR A O 1
ATOM 594 N N . GLN A 1 82 ? -1.487 13.684 -6.031 1.00 80.19 82 GLN A N 1
ATOM 595 C CA . GLN A 1 82 ? -1.979 14.986 -5.550 1.00 80.19 82 GLN A CA 1
ATOM 596 C C . GLN A 1 82 ? -3.449 14.952 -5.086 1.00 80.19 82 GLN A C 1
ATOM 598 O O . GLN A 1 82 ? -3.848 15.771 -4.259 1.00 80.19 82 GLN A O 1
ATOM 603 N N . GLY A 1 83 ? -4.220 13.972 -5.557 1.00 85.94 83 GLY A N 1
ATOM 604 C CA . GLY A 1 83 ? -5.608 13.692 -5.196 1.00 85.94 83 GLY A CA 1
ATOM 605 C C . GLY A 1 83 ? -6.229 12.765 -6.239 1.00 85.94 83 GLY A C 1
ATOM 606 O O . GLY A 1 83 ? -5.749 12.711 -7.371 1.00 85.94 83 GLY A O 1
ATOM 607 N N . PHE A 1 84 ? -7.268 12.023 -5.867 1.00 91.50 84 PHE A N 1
ATOM 608 C CA . PHE A 1 84 ? -8.024 11.199 -6.805 1.00 91.50 84 PHE A CA 1
ATOM 609 C C . PHE A 1 84 ? -8.981 12.076 -7.618 1.00 91.50 84 PHE A C 1
ATOM 611 O O . PHE A 1 84 ? -9.860 12.733 -7.064 1.00 91.50 84 PHE A O 1
ATOM 618 N N . ASP A 1 85 ? -8.819 12.101 -8.940 1.00 90.75 85 ASP A N 1
ATOM 619 C CA . ASP A 1 85 ? -9.607 12.956 -9.835 1.00 90.75 85 ASP A CA 1
ATOM 620 C C . ASP A 1 85 ? -10.845 12.257 -10.429 1.00 90.75 85 ASP A C 1
ATOM 622 O O . ASP A 1 85 ? -11.586 12.865 -11.214 1.00 90.75 85 ASP A O 1
ATOM 626 N N . GLY A 1 86 ? -11.091 11.009 -10.020 1.00 90.50 86 GLY A N 1
ATOM 627 C CA . GLY A 1 86 ? -12.122 10.123 -10.558 1.00 90.50 86 GLY A CA 1
ATOM 628 C C . GLY A 1 86 ? -11.600 9.117 -11.587 1.00 90.50 86 GLY A C 1
ATOM 629 O O . GLY A 1 86 ? -12.325 8.185 -11.926 1.00 90.50 86 GLY A O 1
ATOM 630 N N . THR A 1 87 ? -10.369 9.278 -12.072 1.00 91.44 87 THR A N 1
ATOM 631 C CA . THR A 1 87 ? -9.761 8.406 -13.080 1.00 91.44 87 THR A CA 1
ATOM 632 C C . THR A 1 87 ? -8.907 7.340 -12.417 1.00 91.44 87 THR A C 1
ATOM 634 O O . THR A 1 87 ? -8.100 7.629 -11.536 1.00 91.44 87 THR A O 1
ATOM 637 N N . GLU A 1 88 ? -9.051 6.097 -12.869 1.00 93.56 88 GLU A N 1
ATOM 638 C CA . GLU A 1 88 ? -8.218 4.993 -12.404 1.00 93.56 88 GLU A CA 1
ATOM 639 C C . GLU A 1 88 ? -6.724 5.274 -12.657 1.00 93.56 88 GLU A C 1
ATOM 641 O O . GLU A 1 88 ? -6.305 5.550 -13.783 1.00 93.56 88 GLU A O 1
ATOM 646 N N . ILE A 1 89 ? -5.915 5.159 -11.606 1.00 93.81 89 ILE A N 1
ATOM 647 C CA . ILE A 1 89 ? -4.474 5.413 -11.634 1.00 93.81 89 ILE A CA 1
ATOM 648 C C . ILE A 1 89 ? -3.719 4.160 -12.101 1.00 93.81 89 ILE A C 1
ATOM 650 O O . ILE A 1 89 ? -3.818 3.099 -11.482 1.00 93.81 89 ILE A O 1
ATOM 654 N N . ASP A 1 90 ? -2.907 4.279 -13.155 1.00 93.25 90 ASP A N 1
ATOM 655 C CA . ASP A 1 90 ? -1.914 3.252 -13.509 1.00 93.25 90 ASP A CA 1
ATOM 656 C C . ASP A 1 90 ? -0.683 3.415 -12.604 1.00 93.25 90 ASP A C 1
ATOM 658 O O . ASP A 1 90 ? 0.163 4.285 -12.820 1.00 93.25 90 ASP A O 1
ATOM 662 N N . LEU A 1 91 ? -0.582 2.567 -11.579 1.00 93.62 91 LEU A N 1
ATOM 663 C CA . LEU A 1 91 ? 0.473 2.642 -10.564 1.00 93.62 91 LEU A CA 1
ATOM 664 C C . LEU A 1 91 ? 1.869 2.414 -11.155 1.00 93.62 91 LEU A C 1
ATOM 666 O O . LEU A 1 91 ? 2.851 2.985 -10.676 1.00 93.62 91 LEU A O 1
ATOM 670 N N . LEU A 1 92 ? 1.976 1.599 -12.210 1.00 92.12 92 LEU A N 1
ATOM 671 C CA . LEU A 1 92 ? 3.254 1.372 -12.876 1.00 92.12 92 LEU A CA 1
ATOM 672 C C . LEU A 1 92 ? 3.660 2.592 -13.700 1.00 92.12 92 LEU A C 1
ATOM 674 O O . LEU A 1 92 ? 4.842 2.934 -13.734 1.00 92.12 92 LEU A O 1
ATOM 678 N N . LYS A 1 93 ? 2.701 3.269 -14.339 1.00 91.50 93 LYS A N 1
ATOM 679 C CA . LYS A 1 93 ? 2.961 4.549 -15.001 1.00 91.50 93 LYS A CA 1
ATOM 680 C C . LYS A 1 93 ? 3.442 5.598 -13.995 1.00 91.50 93 LYS A C 1
ATOM 682 O O . LYS A 1 93 ? 4.462 6.228 -14.258 1.00 91.50 93 LYS A O 1
ATOM 687 N N . GLU A 1 94 ? 2.780 5.728 -12.845 1.00 90.88 94 GLU A N 1
ATOM 688 C CA . GLU A 1 94 ? 3.202 6.651 -11.777 1.00 90.88 94 GLU A CA 1
ATOM 689 C C . GLU A 1 94 ? 4.638 6.367 -11.314 1.00 90.88 94 GLU A C 1
ATOM 691 O O . GLU A 1 94 ? 5.468 7.277 -11.264 1.00 90.88 94 GLU A O 1
ATOM 696 N N . TYR A 1 95 ? 4.975 5.096 -11.065 1.00 90.50 95 TYR A N 1
ATOM 697 C CA . TYR A 1 95 ? 6.351 4.694 -10.759 1.00 90.50 95 TYR A CA 1
ATOM 698 C C . TYR A 1 95 ? 7.329 5.076 -11.879 1.00 90.50 95 TYR A C 1
ATOM 700 O O . TYR A 1 95 ? 8.393 5.641 -11.629 1.00 90.50 95 TYR A O 1
ATOM 708 N N . ASN A 1 96 ? 6.976 4.771 -13.125 1.00 91.00 96 ASN A N 1
ATOM 709 C CA . ASN A 1 96 ? 7.830 4.982 -14.286 1.00 91.00 96 ASN A CA 1
ATOM 710 C C . ASN A 1 96 ? 8.105 6.463 -14.566 1.00 91.00 96 ASN A C 1
ATOM 712 O O . ASN A 1 96 ? 9.213 6.797 -14.996 1.00 91.00 96 ASN A O 1
ATOM 716 N N . ASP A 1 97 ? 7.115 7.326 -14.345 1.00 89.31 97 ASP A N 1
ATOM 717 C CA . ASP A 1 97 ? 7.246 8.776 -14.472 1.00 89.31 97 ASP A CA 1
ATOM 718 C C . ASP A 1 97 ? 8.096 9.335 -13.323 1.00 89.31 97 ASP A C 1
ATOM 720 O O . ASP A 1 97 ? 9.035 10.101 -13.560 1.00 89.31 97 ASP A O 1
ATOM 724 N N . TRP A 1 98 ? 7.854 8.870 -12.094 1.00 87.31 98 TRP A N 1
ATOM 725 C CA . TRP A 1 98 ? 8.670 9.203 -10.928 1.00 87.31 98 TRP A CA 1
ATOM 726 C C . TRP A 1 98 ? 10.146 8.807 -11.107 1.00 87.31 98 TRP A C 1
ATOM 728 O O . TRP A 1 98 ? 11.035 9.622 -10.854 1.00 87.31 98 TRP A O 1
ATOM 738 N N . ALA A 1 99 ? 10.427 7.601 -11.612 1.00 87.44 99 ALA A N 1
ATOM 739 C CA . ALA A 1 99 ? 11.788 7.100 -11.812 1.00 87.44 99 ALA A CA 1
ATOM 740 C C . ALA A 1 99 ? 12.574 7.944 -12.832 1.00 87.44 99 ALA A C 1
ATOM 742 O O . ALA A 1 99 ? 13.762 8.219 -12.637 1.00 87.44 99 ALA A O 1
ATOM 743 N N . LYS A 1 100 ? 11.896 8.399 -13.896 1.00 85.81 100 LYS A N 1
ATOM 744 C CA . LYS A 1 100 ? 12.473 9.252 -14.947 1.00 85.81 100 LYS A CA 1
ATOM 745 C C . LYS A 1 100 ? 12.766 10.671 -14.466 1.00 85.81 100 LYS A C 1
ATOM 747 O O . LYS A 1 100 ? 13.821 11.212 -14.785 1.00 85.81 100 LYS A O 1
ATOM 752 N N . ILE A 1 101 ? 11.817 11.283 -13.757 1.00 80.06 101 ILE A N 1
ATOM 753 C CA . ILE A 1 101 ? 11.864 12.711 -13.412 1.00 80.06 101 ILE A CA 1
ATOM 754 C C . ILE A 1 101 ? 12.638 12.942 -12.113 1.00 80.06 101 ILE A C 1
ATOM 756 O O . ILE A 1 101 ? 13.406 13.895 -12.011 1.00 80.06 101 ILE A O 1
ATOM 760 N N . GLY A 1 102 ? 12.396 12.105 -11.104 1.00 63.72 102 GLY A N 1
ATOM 761 C CA . GLY A 1 102 ? 12.623 12.483 -9.715 1.00 63.72 102 GLY A CA 1
ATOM 762 C C . GLY A 1 102 ? 13.949 12.039 -9.121 1.00 63.72 102 GLY A C 1
ATOM 763 O O . GLY A 1 102 ? 14.478 12.754 -8.273 1.00 63.72 102 GLY A O 1
ATOM 764 N N . GLN A 1 103 ? 14.475 10.866 -9.498 1.00 64.44 103 GLN A N 1
ATOM 765 C CA . GLN A 1 103 ? 15.510 10.242 -8.664 1.00 64.44 103 GLN A CA 1
ATOM 766 C C . GLN A 1 103 ? 16.675 9.549 -9.371 1.00 64.44 103 GLN A C 1
ATOM 768 O O . GLN A 1 103 ? 17.728 9.447 -8.747 1.00 64.44 103 GLN A O 1
ATOM 773 N N . GLN A 1 104 ? 16.542 9.100 -10.629 1.00 70.25 104 GLN A N 1
ATOM 774 C CA . GLN A 1 104 ? 17.628 8.399 -11.345 1.00 70.25 104 GLN A CA 1
ATOM 775 C C . GLN A 1 104 ? 18.323 7.324 -10.477 1.00 70.25 104 GLN A C 1
ATOM 777 O O . GLN A 1 104 ? 19.553 7.196 -10.481 1.00 70.25 104 GLN A O 1
ATOM 782 N N . LYS A 1 105 ? 17.527 6.586 -9.691 1.00 78.69 105 LYS A N 1
ATOM 783 C CA . LYS A 1 105 ? 17.976 5.479 -8.844 1.00 78.69 105 LYS A CA 1
ATOM 784 C C . LYS A 1 105 ? 17.654 4.135 -9.501 1.00 78.69 105 LYS A C 1
ATOM 786 O O . LYS A 1 105 ? 16.566 3.992 -10.066 1.00 78.69 105 LYS A O 1
ATOM 791 N N . PRO A 1 106 ? 18.543 3.135 -9.349 1.00 85.44 106 PRO A N 1
ATOM 792 C CA . PRO A 1 106 ? 18.301 1.820 -9.910 1.00 85.44 106 PRO A CA 1
ATOM 793 C C . PRO A 1 106 ? 17.069 1.189 -9.260 1.00 85.44 106 PRO A C 1
ATOM 795 O O . PRO A 1 106 ? 16.860 1.328 -8.048 1.00 85.44 106 PRO A O 1
ATOM 798 N N . PHE A 1 107 ? 16.281 0.469 -10.053 1.00 89.94 107 PHE A N 1
ATOM 799 C CA . PHE A 1 107 ? 15.105 -0.236 -9.562 1.00 89.94 107 PHE A CA 1
ATOM 800 C C . PHE A 1 107 ? 15.501 -1.285 -8.519 1.00 89.94 107 PHE A C 1
ATOM 802 O O . PHE A 1 107 ? 16.355 -2.145 -8.756 1.00 89.94 107 PHE A O 1
ATOM 809 N N . LYS A 1 108 ? 14.835 -1.241 -7.362 1.00 90.25 108 LYS A N 1
ATOM 810 C CA . LYS A 1 108 ? 14.921 -2.278 -6.332 1.00 90.25 108 LYS A CA 1
ATOM 811 C C . LYS A 1 108 ? 13.552 -2.931 -6.148 1.00 90.25 108 LYS A C 1
ATOM 813 O O . LYS A 1 108 ? 12.578 -2.208 -5.934 1.00 90.25 108 LYS A O 1
ATOM 818 N N . PRO A 1 109 ? 13.456 -4.274 -6.149 1.00 91.19 109 PRO A N 1
ATOM 819 C CA . PRO A 1 109 ? 12.200 -4.987 -5.936 1.00 91.19 109 PRO A CA 1
ATOM 820 C C . PRO A 1 109 ? 11.828 -5.025 -4.442 1.00 91.19 109 PRO A C 1
ATOM 822 O O . PRO A 1 109 ? 11.588 -6.086 -3.871 1.00 91.19 109 PRO A O 1
ATOM 825 N N . THR A 1 110 ? 11.808 -3.866 -3.789 1.00 91.94 110 THR A N 1
ATOM 826 C CA . THR A 1 110 ? 11.414 -3.701 -2.387 1.00 91.94 110 THR A CA 1
ATOM 827 C C . THR A 1 110 ? 10.233 -2.752 -2.328 1.00 91.94 110 THR A C 1
ATOM 829 O O . THR A 1 110 ? 10.307 -1.628 -2.824 1.00 91.94 110 THR A O 1
ATOM 832 N N . VAL A 1 111 ? 9.153 -3.210 -1.713 1.00 93.81 111 VAL A N 1
ATOM 833 C CA . VAL A 1 111 ? 7.892 -2.479 -1.546 1.00 93.81 111 VAL A CA 1
ATOM 834 C C . VAL A 1 111 ? 7.477 -2.555 -0.083 1.00 93.81 111 VAL A C 1
ATOM 836 O O . VAL A 1 111 ? 8.150 -3.225 0.698 1.00 93.81 111 VAL A O 1
ATOM 839 N N . ALA A 1 112 ? 6.399 -1.883 0.316 1.00 94.81 112 ALA A N 1
ATOM 840 C CA . ALA A 1 112 ? 5.889 -2.017 1.677 1.00 94.81 112 ALA A CA 1
ATOM 841 C C . ALA A 1 112 ? 4.367 -2.067 1.738 1.00 94.81 112 ALA A C 1
ATOM 843 O O . ALA A 1 112 ? 3.668 -1.416 0.958 1.00 94.81 112 ALA A O 1
ATOM 844 N N . ARG A 1 113 ? 3.859 -2.790 2.739 1.00 96.00 113 ARG A N 1
ATOM 845 C CA . ARG A 1 113 ? 2.491 -2.609 3.214 1.00 96.00 113 ARG A CA 1
ATOM 846 C C . ARG A 1 113 ? 2.463 -1.338 4.046 1.00 96.00 113 ARG A C 1
ATOM 848 O O . ARG A 1 113 ? 3.070 -1.272 5.109 1.00 96.00 113 ARG A O 1
ATOM 855 N N . LEU A 1 114 ? 1.767 -0.335 3.533 1.00 96.38 114 LEU A N 1
ATOM 856 C CA . LEU A 1 114 ? 1.514 0.910 4.239 1.00 96.38 114 LEU A CA 1
ATOM 857 C C . LEU A 1 114 ? 0.234 0.785 5.072 1.00 96.38 114 LEU A C 1
ATOM 859 O O . LEU A 1 114 ? -0.791 0.316 4.574 1.00 96.38 114 LEU A O 1
ATOM 863 N N . LEU A 1 115 ? 0.299 1.214 6.328 1.00 96.50 115 LEU A N 1
ATOM 864 C CA . LEU A 1 115 ? -0.815 1.257 7.269 1.00 96.50 115 LEU A CA 1
ATOM 865 C C . LEU A 1 115 ? -1.082 2.711 7.661 1.00 96.50 115 LEU A C 1
ATOM 867 O O . LEU A 1 115 ? -0.152 3.454 7.983 1.00 96.50 115 LEU A O 1
ATOM 871 N N . LEU A 1 116 ? -2.358 3.097 7.638 1.00 95.06 116 LEU A N 1
ATOM 872 C CA . LEU A 1 116 ? -2.816 4.359 8.208 1.00 95.06 116 LEU A CA 1
ATOM 873 C C . LEU A 1 116 ? -2.824 4.236 9.730 1.00 95.06 116 LEU A C 1
ATOM 875 O O . LEU A 1 116 ? -3.318 3.243 10.260 1.00 95.06 116 LEU A O 1
ATOM 879 N N . GLY A 1 117 ? -2.291 5.237 10.417 1.00 93.94 117 GLY A N 1
ATOM 880 C CA . GLY A 1 117 ? -2.419 5.408 11.856 1.00 93.94 117 GLY A CA 1
ATOM 881 C C . GLY A 1 117 ? -3.227 6.655 12.209 1.00 93.94 117 GLY A C 1
ATOM 882 O O . GLY A 1 117 ? -3.738 7.370 11.345 1.00 93.94 117 GLY A O 1
ATOM 883 N N . TYR A 1 118 ? -3.336 6.917 13.508 1.00 93.38 118 TYR A N 1
ATOM 884 C CA . TYR A 1 118 ? -3.988 8.119 14.023 1.00 93.38 118 TYR A CA 1
ATOM 885 C C . TYR A 1 118 ? -3.096 9.351 13.865 1.00 93.38 118 TYR A C 1
ATOM 887 O O . TYR A 1 118 ? -1.870 9.235 13.832 1.00 93.38 118 TYR A O 1
ATOM 895 N N . ASN A 1 119 ? -3.708 10.533 13.825 1.00 91.38 119 ASN A N 1
ATOM 896 C CA . ASN A 1 119 ? -3.036 11.834 13.848 1.00 91.38 119 ASN A CA 1
ATOM 897 C C . ASN A 1 119 ? -2.002 12.008 12.717 1.00 91.38 119 ASN A C 1
ATOM 899 O O . ASN A 1 119 ? -0.922 12.546 12.937 1.00 91.38 119 ASN A O 1
ATOM 903 N N . ASN A 1 120 ? -2.326 11.537 11.505 1.00 88.44 120 ASN A N 1
ATOM 904 C CA . ASN A 1 120 ? -1.421 11.526 10.344 1.00 88.44 120 ASN A CA 1
ATOM 905 C C . ASN A 1 120 ? -0.104 10.768 10.577 1.00 88.44 120 ASN A C 1
ATOM 907 O O . ASN A 1 120 ? 0.912 11.094 9.966 1.00 88.44 120 ASN A O 1
ATOM 911 N N . ASN A 1 121 ? -0.115 9.754 11.439 1.00 91.62 121 ASN A N 1
ATOM 912 C CA . ASN A 1 121 ? 0.978 8.798 11.517 1.00 91.62 121 ASN A CA 1
ATOM 913 C C . ASN A 1 121 ? 0.751 7.660 10.526 1.00 91.62 121 ASN A C 1
ATOM 915 O O . ASN A 1 121 ? -0.383 7.264 10.251 1.00 91.62 121 ASN A O 1
ATOM 919 N N . PHE A 1 122 ? 1.842 7.107 10.016 1.00 94.06 122 PHE A N 1
ATOM 920 C CA . PHE A 1 122 ? 1.820 6.003 9.071 1.00 94.06 122 PHE A CA 1
ATOM 921 C C . PHE A 1 122 ? 2.867 4.971 9.463 1.00 94.06 122 PHE A C 1
ATOM 923 O O . PHE A 1 122 ? 3.868 5.285 10.104 1.00 94.06 122 PHE A O 1
ATOM 930 N N . ILE A 1 123 ? 2.644 3.724 9.066 1.00 94.88 123 ILE A N 1
ATOM 931 C CA . ILE A 1 123 ? 3.604 2.641 9.281 1.00 94.88 123 ILE A CA 1
ATOM 932 C C . ILE A 1 123 ? 3.861 1.958 7.946 1.00 94.88 123 ILE A C 1
ATOM 934 O O . ILE A 1 123 ? 2.921 1.639 7.221 1.00 94.88 123 ILE A O 1
ATOM 938 N N . ALA A 1 124 ? 5.126 1.709 7.631 1.00 95.25 124 ALA A N 1
ATOM 939 C CA . ALA A 1 124 ? 5.527 0.882 6.505 1.00 95.25 124 ALA A CA 1
ATOM 940 C C . ALA A 1 124 ? 6.037 -0.472 7.006 1.00 95.25 124 ALA A C 1
ATOM 942 O O . ALA A 1 124 ? 6.840 -0.533 7.932 1.00 95.25 124 ALA A O 1
ATOM 943 N N . LEU A 1 125 ? 5.598 -1.552 6.363 1.00 95.69 125 LEU A N 1
ATOM 944 C CA . LEU A 1 125 ? 6.089 -2.916 6.562 1.00 95.69 125 LEU A CA 1
ATOM 945 C C . LEU A 1 125 ? 6.747 -3.390 5.263 1.00 95.69 125 LEU A C 1
ATOM 947 O O . LEU A 1 125 ? 6.038 -3.868 4.368 1.00 95.69 125 LEU A O 1
ATOM 951 N N . PRO A 1 126 ? 8.065 -3.187 5.089 1.00 94.56 126 PRO A N 1
ATOM 952 C CA . PRO A 1 126 ? 8.739 -3.522 3.848 1.00 94.56 126 PRO A CA 1
ATOM 953 C C . PRO A 1 126 ? 8.852 -5.024 3.624 1.00 94.56 126 PRO A C 1
ATOM 955 O O . PRO A 1 126 ? 9.059 -5.799 4.556 1.00 94.56 126 PRO A O 1
ATOM 958 N N . TYR A 1 127 ? 8.807 -5.415 2.356 1.00 94.31 127 TYR A N 1
ATOM 959 C CA . TYR A 1 127 ? 9.072 -6.770 1.902 1.00 94.31 127 TYR A CA 1
ATOM 960 C C . TYR A 1 127 ? 9.644 -6.784 0.486 1.00 94.31 127 TYR A C 1
ATOM 962 O O . TYR A 1 127 ? 9.660 -5.786 -0.242 1.00 94.31 127 TYR A O 1
ATOM 970 N N . THR A 1 128 ? 10.152 -7.949 0.098 1.00 93.81 128 THR A N 1
ATOM 971 C CA . THR A 1 128 ? 10.696 -8.176 -1.241 1.00 93.81 128 THR A CA 1
ATOM 972 C C . THR A 1 128 ? 9.559 -8.512 -2.206 1.00 93.81 128 THR A C 1
ATOM 974 O O . THR A 1 128 ? 8.894 -9.531 -2.050 1.00 93.81 128 THR A O 1
ATOM 977 N N . ALA A 1 129 ? 9.361 -7.668 -3.220 1.00 92.56 129 ALA A N 1
ATOM 978 C CA . ALA A 1 129 ? 8.335 -7.801 -4.262 1.00 92.56 129 ALA A CA 1
ATOM 979 C C . ALA A 1 129 ? 8.591 -8.971 -5.230 1.00 92.56 129 ALA A C 1
ATOM 981 O O . ALA A 1 129 ? 7.710 -9.400 -5.975 1.00 92.56 129 ALA A O 1
ATOM 982 N N . GLY A 1 130 ? 9.828 -9.454 -5.278 1.00 92.38 130 GLY A N 1
ATOM 983 C CA . GLY A 1 130 ? 10.288 -10.436 -6.247 1.00 92.38 130 GLY A CA 1
ATOM 984 C C . GLY A 1 130 ? 11.780 -10.281 -6.493 1.00 92.38 130 GLY A C 1
ATOM 985 O O . GLY A 1 130 ? 12.508 -9.735 -5.665 1.00 92.38 130 GLY A O 1
ATOM 986 N N . PHE A 1 131 ? 12.247 -10.740 -7.645 1.00 92.25 131 PHE A N 1
ATOM 987 C CA . PHE A 1 131 ? 13.663 -10.688 -7.992 1.00 92.25 131 PHE A CA 1
ATOM 988 C C . PHE A 1 131 ? 13.870 -10.354 -9.467 1.00 92.25 131 PHE A C 1
ATOM 990 O O . PHE A 1 131 ? 12.991 -10.538 -10.308 1.00 92.25 131 PHE A O 1
ATOM 997 N N . LEU A 1 132 ? 15.053 -9.827 -9.772 1.00 92.25 132 LEU A N 1
ATOM 998 C CA . LEU A 1 132 ? 15.485 -9.555 -11.136 1.00 92.25 132 LEU A CA 1
ATOM 999 C C . LEU A 1 132 ? 16.299 -10.737 -11.656 1.00 92.25 132 LEU A C 1
ATOM 1001 O O . LEU A 1 132 ? 17.205 -11.219 -10.977 1.00 92.25 132 LEU A O 1
ATOM 1005 N N . ILE A 1 133 ? 16.001 -11.168 -12.877 1.00 93.56 133 ILE A N 1
ATOM 1006 C CA . ILE A 1 133 ? 16.810 -12.124 -13.633 1.00 93.56 133 ILE A CA 1
ATOM 1007 C C . ILE A 1 133 ? 17.244 -11.511 -14.959 1.00 93.56 133 ILE A C 1
ATOM 1009 O O . ILE A 1 133 ? 16.627 -10.571 -15.461 1.00 93.56 133 ILE A O 1
ATOM 1013 N N . THR A 1 134 ? 18.276 -12.094 -15.555 1.00 93.94 134 THR A N 1
ATOM 1014 C CA . THR A 1 134 ? 18.720 -11.748 -16.905 1.00 93.94 134 THR A CA 1
ATOM 1015 C C . THR A 1 134 ? 18.410 -12.907 -17.841 1.00 93.94 134 THR A C 1
ATOM 1017 O O . THR A 1 134 ? 18.847 -14.033 -17.604 1.00 93.94 134 THR A O 1
ATOM 1020 N N . VAL A 1 135 ? 17.664 -12.634 -18.911 1.00 89.50 135 VAL A N 1
ATOM 1021 C CA . VAL A 1 135 ? 17.353 -13.594 -19.976 1.00 89.50 135 VAL A CA 1
ATOM 1022 C C . VAL A 1 135 ? 17.896 -13.033 -21.286 1.00 89.50 135 VAL A C 1
ATOM 1024 O O . VAL A 1 135 ? 17.386 -12.046 -21.813 1.00 89.50 135 VAL A O 1
ATOM 1027 N N . GLY A 1 136 ? 18.969 -13.637 -21.803 1.00 90.50 136 GLY A N 1
ATOM 1028 C CA . GLY A 1 136 ? 19.710 -13.067 -22.930 1.00 90.50 136 GLY A CA 1
ATOM 1029 C C . GLY A 1 136 ? 20.291 -11.698 -22.564 1.00 90.50 136 GLY A C 1
ATOM 1030 O O . GLY A 1 136 ? 21.047 -11.589 -21.603 1.00 90.50 136 GLY A O 1
ATOM 1031 N N . SER A 1 137 ? 19.926 -10.658 -23.314 1.00 89.19 137 SER A N 1
ATOM 1032 C CA . SER A 1 137 ? 20.308 -9.263 -23.043 1.00 89.19 137 SER A CA 1
ATOM 1033 C C . SER A 1 137 ? 19.250 -8.472 -22.262 1.00 89.19 137 SER A C 1
ATOM 1035 O O . SER A 1 137 ? 19.412 -7.270 -22.073 1.00 89.19 137 SER A O 1
ATOM 1037 N N . SER A 1 138 ? 18.149 -9.104 -21.850 1.00 89.62 138 SER A N 1
ATOM 1038 C CA . SER A 1 138 ? 17.021 -8.428 -21.204 1.00 89.62 138 SER A CA 1
ATOM 1039 C C . SER A 1 138 ? 16.996 -8.688 -19.701 1.00 89.62 138 SER A C 1
ATOM 1041 O O . SER A 1 138 ? 17.136 -9.828 -19.256 1.00 89.62 138 SER A O 1
ATOM 1043 N N . LYS A 1 139 ? 16.750 -7.633 -18.920 1.00 93.44 139 LYS A N 1
ATOM 1044 C CA . LYS A 1 139 ? 16.386 -7.735 -17.502 1.00 93.44 139 LYS A CA 1
ATOM 1045 C C . LYS A 1 139 ? 14.895 -8.047 -17.387 1.00 93.44 139 LYS A C 1
ATOM 1047 O O . LYS A 1 139 ? 14.074 -7.409 -18.049 1.00 93.44 139 LYS A O 1
ATOM 1052 N N . VAL A 1 140 ? 14.548 -9.002 -16.534 1.00 92.81 140 VAL A N 1
ATOM 1053 C CA . VAL A 1 140 ? 13.166 -9.415 -16.277 1.00 92.81 140 VAL A CA 1
ATOM 1054 C C . VAL A 1 140 ? 12.904 -9.380 -14.776 1.00 92.81 140 VAL A C 1
ATOM 1056 O O . VAL A 1 140 ? 13.636 -9.995 -14.003 1.00 92.81 140 VAL A O 1
ATOM 1059 N N . PHE A 1 141 ? 11.856 -8.675 -14.363 1.00 93.19 141 PHE A N 1
ATOM 1060 C CA . PHE A 1 141 ? 11.326 -8.731 -13.008 1.00 93.19 141 PHE A CA 1
ATOM 1061 C C . PHE A 1 141 ? 10.370 -9.910 -12.884 1.00 93.19 141 PHE A C 1
ATOM 1063 O O . PHE A 1 141 ? 9.371 -9.991 -13.597 1.00 93.19 141 PHE A O 1
ATOM 1070 N N . VAL A 1 142 ? 10.681 -10.817 -11.968 1.00 91.56 142 VAL A N 1
ATOM 1071 C CA . VAL A 1 142 ? 9.829 -11.945 -11.608 1.00 91.56 142 VAL A CA 1
ATOM 1072 C C . VAL A 1 142 ? 9.223 -11.631 -10.250 1.00 91.56 142 VAL A C 1
ATOM 1074 O O . VAL A 1 142 ? 9.926 -11.625 -9.237 1.00 91.56 142 VAL A O 1
ATOM 1077 N N . ALA A 1 143 ? 7.924 -11.337 -10.251 1.00 90.69 143 ALA A N 1
ATOM 1078 C CA . ALA A 1 143 ? 7.153 -11.139 -9.032 1.00 90.69 143 ALA A CA 1
ATOM 1079 C C . ALA A 1 143 ? 7.238 -12.377 -8.132 1.00 90.69 143 ALA A C 1
ATOM 1081 O O . ALA A 1 143 ? 7.371 -13.510 -8.611 1.00 90.69 143 ALA A O 1
ATOM 1082 N N . HIS A 1 144 ? 7.143 -12.167 -6.821 1.00 89.56 144 HIS A N 1
ATOM 1083 C CA . HIS A 1 144 ? 6.935 -13.279 -5.903 1.00 89.56 144 HIS A CA 1
ATOM 1084 C C . HIS A 1 144 ? 5.631 -14.020 -6.275 1.00 89.56 144 HIS A C 1
ATOM 1086 O O . HIS A 1 144 ? 4.697 -13.446 -6.837 1.00 89.56 144 HIS A O 1
ATOM 1092 N N . HIS A 1 145 ? 5.617 -15.336 -6.066 1.00 80.62 145 HIS A N 1
ATOM 1093 C CA . HIS A 1 145 ? 4.510 -16.213 -6.472 1.00 80.62 145 HIS A CA 1
ATOM 1094 C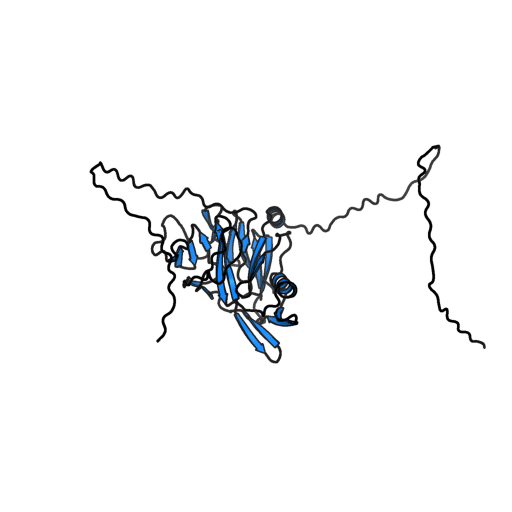 C . HIS A 1 145 ? 3.650 -16.658 -5.284 1.00 80.62 145 HIS A C 1
ATOM 1096 O O . HIS A 1 145 ? 2.577 -17.229 -5.481 1.00 80.62 145 HIS A O 1
ATOM 1102 N N . GLU A 1 146 ? 4.140 -16.445 -4.063 1.00 80.56 146 GLU A N 1
ATOM 1103 C CA . GLU A 1 146 ? 3.437 -16.782 -2.831 1.00 80.56 146 GLU A CA 1
ATOM 1104 C C . GLU A 1 146 ? 2.434 -15.667 -2.519 1.00 80.56 146 GLU A C 1
ATOM 1106 O O . GLU A 1 146 ? 2.719 -14.489 -2.677 1.00 80.56 146 GLU A O 1
ATOM 1111 N N . LYS A 1 147 ? 1.232 -16.008 -2.052 1.00 85.25 147 LYS A N 1
ATOM 1112 C CA . LYS A 1 147 ? 0.301 -14.982 -1.553 1.00 85.25 147 LYS A CA 1
ATOM 1113 C C . LYS A 1 147 ? 0.849 -14.295 -0.293 1.00 85.25 147 LYS A C 1
ATOM 1115 O O . LYS A 1 147 ? 0.501 -13.154 -0.004 1.00 85.25 147 LYS A O 1
ATOM 1120 N N . GLU A 1 148 ? 1.680 -15.015 0.451 1.00 92.81 148 GLU A N 1
ATOM 1121 C CA . GLU A 1 148 ? 2.282 -14.586 1.703 1.00 92.81 148 GLU A CA 1
ATOM 1122 C C . GLU A 1 148 ? 3.743 -14.197 1.489 1.00 92.81 148 GLU A C 1
ATOM 1124 O O . GLU A 1 148 ? 4.479 -14.862 0.764 1.00 92.81 148 GLU A O 1
ATOM 1129 N N . VAL A 1 149 ? 4.183 -13.147 2.174 1.00 94.12 149 VAL A N 1
ATOM 1130 C CA . VAL A 1 149 ? 5.575 -12.688 2.177 1.00 94.12 149 VAL A CA 1
ATOM 1131 C C . VAL A 1 149 ? 6.057 -12.550 3.614 1.00 94.12 149 VAL A C 1
ATOM 1133 O O . VAL A 1 149 ? 5.260 -12.362 4.533 1.00 94.12 149 VAL A O 1
ATOM 1136 N N . ALA A 1 150 ? 7.368 -12.648 3.819 1.00 95.06 150 ALA A N 1
ATOM 1137 C CA . ALA A 1 150 ? 7.955 -12.414 5.132 1.00 95.06 150 ALA A CA 1
ATOM 1138 C C . ALA A 1 150 ? 7.957 -10.912 5.454 1.00 95.06 150 ALA A C 1
ATOM 1140 O O . ALA A 1 150 ? 8.547 -10.122 4.713 1.00 95.06 150 ALA A O 1
ATOM 1141 N N . LEU A 1 151 ? 7.325 -10.541 6.567 1.00 95.25 151 LEU A N 1
ATOM 1142 C CA . LEU A 1 151 ? 7.338 -9.187 7.117 1.00 95.25 151 LEU A CA 1
ATOM 1143 C C . LEU A 1 151 ? 8.192 -9.187 8.390 1.00 95.25 151 LEU A C 1
ATOM 1145 O O . LEU A 1 151 ? 7.729 -9.598 9.449 1.00 95.25 151 LEU A O 1
ATOM 1149 N N . ASN A 1 152 ? 9.444 -8.741 8.278 1.00 94.62 152 ASN A N 1
ATOM 1150 C CA . ASN A 1 152 ? 10.434 -8.840 9.366 1.00 94.62 152 ASN A CA 1
ATOM 1151 C C . ASN A 1 152 ? 10.806 -7.494 9.995 1.00 94.62 152 ASN A C 1
ATOM 1153 O O . ASN A 1 152 ? 11.585 -7.442 10.949 1.00 94.62 152 ASN A O 1
ATOM 1157 N N . HIS A 1 153 ? 10.290 -6.407 9.429 1.00 92.62 153 HIS A N 1
ATOM 1158 C CA . HIS A 1 153 ? 10.643 -5.057 9.823 1.00 92.62 153 HIS A CA 1
ATOM 1159 C C . HIS A 1 153 ? 9.428 -4.146 9.739 1.00 92.62 153 HIS A C 1
ATOM 1161 O O . HIS A 1 153 ? 8.499 -4.386 8.961 1.00 92.62 153 HIS A O 1
ATOM 1167 N N . TRP A 1 154 ? 9.481 -3.054 10.491 1.00 93.50 154 TRP A N 1
ATOM 1168 C CA . TRP A 1 154 ? 8.545 -1.951 10.357 1.00 93.50 154 TRP A CA 1
ATOM 1169 C C . TRP A 1 154 ? 9.262 -0.607 10.464 1.00 93.50 154 TRP A C 1
ATOM 1171 O O . TRP A 1 154 ? 10.335 -0.507 11.059 1.00 93.50 154 TRP A O 1
ATOM 1181 N N . LEU A 1 155 ? 8.675 0.420 9.853 1.00 92.38 155 LEU A N 1
ATOM 1182 C CA . LEU A 1 155 ? 9.150 1.797 9.916 1.00 92.38 155 LEU A CA 1
ATOM 1183 C C . LEU A 1 155 ? 7.982 2.704 10.308 1.00 92.38 155 LEU A C 1
ATOM 1185 O O . LEU A 1 155 ? 6.983 2.730 9.580 1.00 92.38 155 LEU A O 1
ATOM 1189 N N . PRO A 1 156 ? 8.081 3.458 11.413 1.00 91.88 156 PRO A N 1
ATOM 1190 C CA . PRO A 1 156 ? 7.176 4.570 11.653 1.00 91.88 156 PRO A CA 1
ATOM 1191 C C . PRO A 1 156 ? 7.466 5.696 10.659 1.00 91.88 156 PRO A C 1
ATOM 1193 O O . PRO A 1 156 ? 8.612 5.904 10.248 1.00 91.88 156 PRO A O 1
ATOM 1196 N N . SER A 1 157 ? 6.430 6.436 10.283 1.00 91.06 157 SER A N 1
ATOM 1197 C CA . SER A 1 157 ? 6.626 7.723 9.635 1.00 91.06 157 SER A CA 1
ATOM 1198 C C . SER A 1 157 ? 7.153 8.753 10.629 1.00 91.06 157 SER A C 1
ATOM 1200 O O . SER A 1 157 ? 6.983 8.618 11.842 1.00 91.06 157 SER A O 1
ATOM 1202 N N . GLU A 1 158 ? 7.753 9.815 10.110 1.00 87.88 158 GLU A N 1
ATOM 1203 C CA . GLU A 1 158 ? 7.968 11.034 10.880 1.00 87.88 158 GLU A CA 1
ATOM 1204 C C . GLU A 1 158 ? 6.624 11.575 11.401 1.00 87.88 158 GLU A C 1
ATOM 1206 O O . GLU A 1 158 ? 5.579 11.440 10.756 1.00 87.88 158 GLU A O 1
ATOM 1211 N N . GLU A 1 159 ? 6.633 12.162 12.598 1.00 81.88 159 GLU A N 1
ATOM 1212 C CA . GLU A 1 159 ? 5.413 12.647 13.243 1.00 81.88 159 GLU A CA 1
ATOM 1213 C C . GLU A 1 159 ? 4.743 13.733 12.391 1.00 81.88 159 GLU A C 1
ATOM 1215 O O . GLU A 1 159 ? 5.355 14.743 12.038 1.00 81.88 159 GLU A O 1
ATOM 1220 N N . GLY A 1 160 ? 3.475 13.509 12.034 1.00 77.81 160 GLY A N 1
ATOM 1221 C CA . GLY A 1 160 ? 2.698 14.430 11.203 1.00 77.81 160 GLY A CA 1
ATOM 1222 C C . GLY A 1 160 ? 3.180 14.558 9.751 1.00 77.81 160 GLY A C 1
ATOM 1223 O O . GLY A 1 160 ? 2.640 15.382 9.008 1.00 77.81 160 GLY A O 1
ATOM 1224 N N . ALA A 1 161 ? 4.160 13.756 9.328 1.00 82.25 161 ALA A N 1
ATOM 1225 C CA . ALA A 1 161 ? 4.715 13.775 7.985 1.00 82.25 161 ALA A CA 1
ATOM 1226 C C . ALA A 1 161 ? 4.653 12.386 7.350 1.00 82.25 161 ALA A C 1
ATOM 1228 O O . ALA A 1 161 ? 4.971 11.366 7.953 1.00 82.25 161 ALA A O 1
ATOM 1229 N N . PHE A 1 162 ? 4.277 12.340 6.075 1.00 84.00 162 PHE A N 1
ATOM 1230 C CA . PHE A 1 162 ? 4.246 11.086 5.334 1.00 84.00 162 PHE A CA 1
ATOM 1231 C C . PHE A 1 162 ? 5.621 10.805 4.717 1.00 84.00 162 PHE A C 1
ATOM 1233 O O . PHE A 1 162 ? 5.826 10.905 3.510 1.00 84.00 162 PHE A O 1
ATOM 1240 N N . GLN A 1 163 ? 6.585 10.534 5.591 1.00 86.88 163 GLN A N 1
ATOM 1241 C CA . GLN A 1 163 ? 7.995 10.327 5.278 1.00 86.88 163 GLN A CA 1
ATOM 1242 C C . GLN A 1 163 ? 8.551 9.239 6.197 1.00 86.88 163 GLN A C 1
ATOM 1244 O O . GLN A 1 163 ? 8.236 9.228 7.381 1.00 86.88 163 GLN A O 1
ATOM 1249 N N . PHE A 1 164 ? 9.366 8.327 5.662 1.00 86.12 164 PHE A N 1
ATOM 1250 C CA . PHE A 1 164 ? 9.940 7.207 6.412 1.00 86.12 164 PHE A CA 1
ATOM 1251 C C . PHE A 1 164 ? 11.463 7.313 6.428 1.00 86.12 164 PHE A C 1
ATOM 1253 O O . PHE A 1 164 ? 12.100 7.380 5.375 1.00 86.12 164 PHE A O 1
ATOM 1260 N N . LEU A 1 165 ? 12.051 7.303 7.623 1.00 79.62 165 LEU A N 1
ATOM 1261 C CA . LEU A 1 165 ? 13.497 7.369 7.801 1.00 79.62 165 LEU A CA 1
ATOM 1262 C C . LEU A 1 165 ? 14.083 5.963 7.909 1.00 79.62 165 LEU A C 1
ATOM 1264 O O . LEU A 1 165 ? 13.712 5.191 8.789 1.00 79.62 165 LEU A O 1
ATOM 1268 N N . HIS A 1 166 ? 15.044 5.635 7.042 1.00 74.00 166 HIS A N 1
ATOM 1269 C CA . HIS A 1 166 ? 15.659 4.302 7.004 1.00 74.00 166 HIS A CA 1
ATOM 1270 C C . HIS A 1 166 ? 16.344 3.916 8.326 1.00 74.00 166 HIS A C 1
ATOM 1272 O O . HIS A 1 166 ? 16.323 2.760 8.732 1.00 74.00 166 HIS A O 1
ATOM 1278 N N . GLU A 1 167 ? 16.915 4.896 9.024 1.00 77.31 167 GLU A N 1
ATOM 1279 C CA . GLU A 1 167 ? 17.521 4.741 10.355 1.00 77.31 167 GLU A CA 1
ATOM 1280 C C . GLU A 1 167 ? 16.518 4.388 11.463 1.00 77.31 167 GLU A C 1
ATOM 1282 O O . GLU A 1 167 ? 16.923 3.965 12.540 1.00 77.31 167 GLU A O 1
ATOM 1287 N N . SER A 1 168 ? 15.217 4.521 11.191 1.00 81.00 168 SER A N 1
ATOM 1288 C CA . SER A 1 168 ? 14.129 4.142 12.096 1.00 81.00 168 SER A CA 1
ATOM 1289 C C . SER A 1 168 ? 13.573 2.746 11.807 1.00 81.00 168 SER A C 1
ATOM 1291 O O . SER A 1 168 ? 12.498 2.412 12.302 1.00 81.00 168 SER A O 1
ATOM 1293 N N . ILE A 1 169 ? 14.267 1.925 11.008 1.00 85.62 169 ILE A N 1
ATOM 1294 C CA . ILE A 1 169 ? 13.868 0.532 10.801 1.00 85.62 169 ILE A CA 1
ATOM 1295 C C . ILE A 1 169 ? 13.953 -0.247 12.114 1.00 85.62 169 ILE A C 1
ATOM 1297 O O . ILE A 1 169 ? 14.978 -0.258 12.795 1.00 85.62 169 ILE A O 1
ATOM 1301 N N . MET A 1 170 ? 12.846 -0.886 12.467 1.00 89.25 170 MET A N 1
ATOM 1302 C CA . MET A 1 170 ? 12.706 -1.676 13.679 1.00 89.25 170 MET A CA 1
ATOM 1303 C C . MET A 1 170 ? 12.514 -3.141 13.303 1.00 89.25 170 MET A C 1
ATOM 1305 O O . MET A 1 170 ? 11.669 -3.468 12.466 1.00 89.25 170 MET A O 1
ATOM 1309 N N . ASP A 1 171 ? 13.279 -4.024 13.940 1.00 92.00 171 ASP A N 1
ATOM 1310 C CA . ASP A 1 171 ? 13.211 -5.464 13.701 1.00 92.00 171 ASP A CA 1
ATOM 1311 C C . ASP A 1 171 ? 12.063 -6.093 14.495 1.00 92.00 171 ASP A C 1
ATOM 1313 O O . ASP A 1 171 ? 12.029 -6.032 15.726 1.00 92.00 171 ASP A O 1
ATOM 1317 N N . TYR A 1 172 ? 11.131 -6.729 13.789 1.00 93.06 172 TYR A N 1
ATOM 1318 C CA . TYR A 1 172 ? 10.116 -7.591 14.384 1.00 93.06 172 TYR A CA 1
ATOM 1319 C C . TYR A 1 172 ? 9.554 -8.553 13.334 1.00 93.06 172 TYR A C 1
ATOM 1321 O O . TYR A 1 172 ? 9.050 -8.139 12.291 1.00 93.06 172 TYR A O 1
ATOM 1329 N N . ASP A 1 173 ? 9.619 -9.849 13.629 1.00 94.19 173 ASP A N 1
ATOM 1330 C CA . ASP A 1 173 ? 9.126 -10.905 12.748 1.00 94.19 173 ASP A CA 1
ATOM 1331 C C . ASP A 1 173 ? 7.610 -11.090 12.909 1.00 94.19 173 ASP A C 1
ATOM 1333 O O . ASP A 1 173 ? 7.140 -11.749 13.841 1.00 94.19 173 ASP A O 1
ATOM 1337 N N . PHE A 1 174 ? 6.835 -10.560 11.965 1.00 93.69 174 PHE A N 1
ATOM 1338 C CA . PHE A 1 174 ? 5.398 -10.822 11.835 1.00 93.69 174 PHE A CA 1
ATOM 1339 C C . PHE A 1 174 ? 5.105 -12.176 11.162 1.00 93.69 174 PHE A C 1
ATOM 1341 O O . PHE A 1 174 ? 3.964 -12.635 11.164 1.00 93.69 174 PHE A O 1
ATOM 1348 N N . GLY A 1 175 ? 6.124 -12.868 10.653 1.00 92.81 175 GLY A N 1
ATOM 1349 C CA . GLY A 1 175 ? 6.017 -14.128 9.932 1.00 92.81 175 GLY A CA 1
ATOM 1350 C C . GLY A 1 175 ? 5.705 -13.951 8.448 1.00 92.81 175 GLY A C 1
ATOM 1351 O O . GLY A 1 175 ? 5.791 -12.859 7.881 1.00 92.81 175 GLY A O 1
ATOM 1352 N N . LYS A 1 176 ? 5.340 -15.068 7.810 1.00 94.88 176 LYS A N 1
ATOM 1353 C CA . LYS A 1 176 ? 4.782 -15.076 6.458 1.00 94.88 176 LYS A CA 1
ATOM 1354 C C . LYS A 1 176 ? 3.292 -14.772 6.530 1.00 94.88 176 LYS A C 1
ATOM 1356 O O . LYS A 1 176 ? 2.549 -15.530 7.146 1.00 94.88 176 LYS A O 1
ATOM 1361 N N . VAL A 1 177 ? 2.877 -13.665 5.925 1.00 94.31 177 VAL A N 1
ATOM 1362 C CA . VAL A 1 177 ? 1.475 -13.233 5.871 1.00 94.31 177 VAL A CA 1
ATOM 1363 C C . VAL A 1 177 ? 1.177 -12.590 4.523 1.00 94.31 177 VAL A C 1
ATOM 1365 O O . VAL A 1 177 ? 2.078 -12.070 3.865 1.00 94.31 177 VAL A O 1
ATOM 1368 N N . ASP A 1 178 ? -0.086 -12.603 4.103 1.00 93.94 178 ASP A N 1
ATOM 1369 C CA . ASP A 1 178 ? -0.534 -11.782 2.977 1.00 93.94 178 ASP A CA 1
ATOM 1370 C C . ASP A 1 178 ? -0.501 -10.301 3.395 1.00 93.94 178 ASP A C 1
ATOM 1372 O O . ASP A 1 178 ? -1.239 -9.917 4.305 1.00 93.94 178 ASP A O 1
ATOM 1376 N N . PRO A 1 179 ? 0.297 -9.432 2.746 1.00 95.12 179 PRO A N 1
ATOM 1377 C CA . PRO A 1 179 ? 0.366 -8.013 3.095 1.00 95.12 179 PRO A CA 1
ATOM 1378 C C . PRO A 1 179 ? -0.996 -7.314 3.127 1.00 95.12 179 PRO A C 1
ATOM 1380 O O . PRO A 1 179 ? -1.184 -6.362 3.885 1.00 95.12 179 PRO A O 1
ATOM 1383 N N . ALA A 1 180 ? -1.955 -7.774 2.317 1.00 95.19 180 ALA A N 1
ATOM 1384 C CA . ALA A 1 180 ? -3.290 -7.194 2.277 1.00 95.19 180 ALA A CA 1
ATOM 1385 C C . ALA A 1 180 ? -4.133 -7.496 3.515 1.00 95.19 180 ALA A C 1
ATOM 1387 O O . ALA A 1 180 ? -5.071 -6.751 3.758 1.00 95.19 180 ALA A O 1
ATOM 1388 N N . THR A 1 181 ? -3.836 -8.539 4.297 1.00 95.00 181 THR A N 1
ATOM 1389 C CA . THR A 1 181 ? -4.617 -8.886 5.501 1.00 95.00 181 THR A CA 1
ATOM 1390 C C . THR A 1 181 ? -4.116 -8.183 6.760 1.00 95.00 181 THR A C 1
ATOM 1392 O O . THR A 1 181 ? -4.769 -8.248 7.802 1.00 95.00 181 THR A O 1
ATOM 1395 N N . VAL A 1 182 ? -2.974 -7.495 6.673 1.00 97.00 182 VAL A N 1
ATOM 1396 C CA . VAL A 1 182 ? -2.383 -6.773 7.799 1.00 97.00 182 VAL A CA 1
ATOM 1397 C C . VAL A 1 182 ? -3.136 -5.472 8.044 1.00 97.00 182 VAL A C 1
ATOM 1399 O O . VAL A 1 182 ? -3.291 -4.653 7.131 1.00 97.00 182 VAL A O 1
ATOM 1402 N N . THR A 1 183 ? -3.562 -5.252 9.284 1.00 96.88 183 THR A N 1
ATOM 1403 C CA . THR A 1 183 ? -4.334 -4.070 9.687 1.00 96.88 183 THR A CA 1
ATOM 1404 C C . THR A 1 183 ? -3.732 -3.399 10.922 1.00 96.88 183 THR A C 1
ATOM 1406 O O . THR A 1 183 ? -2.856 -3.958 11.585 1.00 96.88 183 THR A O 1
ATOM 1409 N N . PHE A 1 184 ? -4.176 -2.180 11.216 1.00 96.12 184 PHE A N 1
ATOM 1410 C CA . PHE A 1 184 ? -3.720 -1.386 12.352 1.00 96.12 184 PHE A CA 1
ATOM 1411 C C . PHE A 1 184 ? -4.923 -0.878 13.140 1.00 96.12 184 PHE A C 1
ATOM 1413 O O . PHE A 1 184 ? -5.904 -0.452 12.538 1.00 96.12 184 PHE A O 1
ATOM 1420 N N . TYR A 1 185 ? -4.853 -0.919 14.470 1.00 94.62 185 TYR A N 1
ATOM 1421 C CA . TYR A 1 185 ? -5.870 -0.348 15.355 1.00 94.62 185 TYR A CA 1
ATOM 1422 C C . TYR A 1 185 ? -5.309 -0.147 16.763 1.00 94.62 185 TYR A C 1
ATOM 1424 O O . TYR A 1 185 ? -4.557 -0.992 17.244 1.00 94.62 185 TYR A O 1
ATOM 1432 N N . ASN A 1 186 ? -5.661 0.957 17.430 1.00 91.25 186 ASN A N 1
ATOM 1433 C CA . ASN A 1 186 ? -5.214 1.284 18.794 1.00 91.25 186 ASN A CA 1
ATOM 1434 C C . ASN A 1 186 ? -3.708 1.053 19.039 1.00 91.25 186 ASN A C 1
ATOM 1436 O O . ASN A 1 186 ? -3.322 0.387 19.999 1.00 91.25 186 ASN A O 1
ATOM 1440 N N . ASN A 1 187 ? -2.852 1.587 18.159 1.00 92.31 187 ASN A N 1
ATOM 1441 C CA . ASN A 1 187 ? -1.390 1.444 18.238 1.00 92.31 187 ASN A CA 1
ATOM 1442 C C . ASN A 1 187 ? -0.887 -0.005 18.174 1.00 92.31 187 ASN A C 1
ATOM 1444 O O . ASN A 1 187 ? 0.201 -0.321 18.657 1.00 92.31 187 ASN A O 1
ATOM 1448 N N . ARG A 1 188 ? -1.660 -0.891 17.544 1.00 94.00 188 ARG A N 1
ATOM 1449 C CA . ARG A 1 188 ? -1.276 -2.281 17.324 1.00 94.00 188 ARG A CA 1
ATOM 1450 C C . ARG A 1 188 ? -1.378 -2.658 15.861 1.00 94.00 188 ARG A C 1
ATOM 1452 O O . ARG A 1 188 ? -2.356 -2.329 15.193 1.00 94.00 188 ARG A O 1
ATOM 1459 N N . ILE A 1 189 ? -0.372 -3.379 15.387 1.00 96.06 189 ILE A N 1
ATOM 1460 C CA . ILE A 1 189 ? -0.363 -4.034 14.081 1.00 96.06 189 ILE A CA 1
ATOM 1461 C C . ILE A 1 189 ? -0.870 -5.460 14.277 1.00 96.06 189 ILE A C 1
ATOM 1463 O O . ILE A 1 189 ? -0.366 -6.187 15.134 1.00 96.06 189 ILE A O 1
ATOM 1467 N N . PHE A 1 190 ? -1.844 -5.860 13.468 1.00 95.12 190 PHE A N 1
ATOM 1468 C CA . PHE A 1 190 ? -2.415 -7.202 13.453 1.00 95.12 190 PHE A CA 1
ATOM 1469 C C . PHE A 1 190 ? -2.004 -7.888 12.153 1.00 95.12 190 PHE A C 1
ATOM 1471 O O . PHE A 1 190 ? -2.378 -7.432 11.071 1.00 95.12 190 PHE A O 1
ATOM 1478 N N . ALA A 1 191 ? -1.233 -8.969 12.258 1.00 94.44 191 ALA A N 1
ATOM 1479 C CA . ALA A 1 191 ? -0.710 -9.720 11.121 1.00 94.44 191 ALA A CA 1
ATOM 1480 C C . ALA A 1 191 ? -0.899 -11.223 11.359 1.00 94.44 191 ALA A C 1
ATOM 1482 O O . A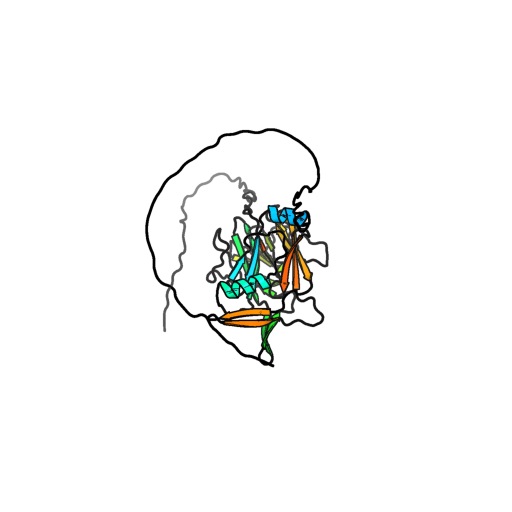LA A 1 191 ? -0.197 -11.839 12.167 1.00 94.44 191 ALA A O 1
ATOM 1483 N N . GLY A 1 192 ? -1.879 -11.819 10.674 1.00 89.88 192 GLY A N 1
ATOM 1484 C CA . GLY A 1 192 ? -2.271 -13.205 10.917 1.00 89.88 192 GLY A CA 1
ATOM 1485 C C . GLY A 1 192 ? -2.707 -13.396 12.370 1.00 89.88 192 GLY A C 1
ATOM 1486 O O . GLY A 1 192 ? -3.642 -12.757 12.841 1.00 89.88 192 GLY A O 1
ATOM 1487 N N . LYS A 1 193 ? -1.993 -14.243 13.114 1.00 86.56 193 LYS A N 1
ATOM 1488 C CA . LYS A 1 193 ? -2.262 -14.492 14.544 1.00 86.56 193 LYS A CA 1
ATOM 1489 C C . LYS A 1 193 ? -1.473 -13.590 15.494 1.00 86.56 193 LYS A C 1
ATOM 1491 O O . LYS A 1 193 ? -1.729 -13.627 16.694 1.00 86.56 193 LYS A O 1
ATOM 1496 N N . LYS A 1 194 ? -0.506 -12.823 14.983 1.00 90.62 194 LYS A N 1
ATOM 1497 C CA . LYS A 1 194 ? 0.377 -11.980 15.795 1.00 90.62 194 LYS A CA 1
ATOM 1498 C C . LYS A 1 194 ? -0.211 -10.583 15.965 1.00 90.62 194 LYS A C 1
ATOM 1500 O O . LYS A 1 194 ? -0.828 -10.033 15.050 1.00 90.62 194 LYS A O 1
ATOM 1505 N N . GLN A 1 195 ? 0.027 -10.007 17.139 1.00 91.62 195 GLN A N 1
ATOM 1506 C CA . GLN A 1 195 ? -0.328 -8.632 17.474 1.00 91.62 195 GLN A CA 1
ATOM 1507 C C . GLN A 1 195 ? 0.902 -7.933 18.029 1.00 91.62 195 GLN A C 1
ATOM 1509 O O . GLN A 1 195 ? 1.503 -8.414 18.984 1.00 91.62 195 GLN A O 1
ATOM 1514 N N . PHE A 1 196 ? 1.268 -6.795 17.459 1.00 93.50 196 PHE A N 1
ATOM 1515 C CA . PHE A 1 196 ? 2.450 -6.047 17.867 1.00 93.50 196 PHE A CA 1
ATOM 1516 C C . PHE A 1 196 ? 2.060 -4.640 18.288 1.00 93.50 196 PHE A C 1
ATOM 1518 O O . PHE A 1 196 ? 1.459 -3.911 17.503 1.00 93.50 196 PHE A O 1
ATOM 1525 N N . ASP A 1 197 ? 2.401 -4.258 19.512 1.00 93.19 197 ASP A N 1
ATOM 1526 C CA . ASP A 1 197 ? 2.171 -2.915 20.031 1.00 93.19 197 ASP A CA 1
ATOM 1527 C C . ASP A 1 197 ? 3.353 -2.015 19.664 1.00 93.19 197 ASP A C 1
ATOM 1529 O O . ASP A 1 197 ? 4.485 -2.230 20.112 1.00 93.19 197 ASP A O 1
ATOM 1533 N N . VAL A 1 198 ? 3.086 -1.005 18.831 1.00 92.25 198 VAL A N 1
ATOM 1534 C CA . VAL A 1 198 ? 4.128 -0.110 18.306 1.00 92.25 198 VAL A CA 1
ATOM 1535 C C . VAL A 1 198 ? 4.602 0.910 19.338 1.00 92.25 198 VAL A C 1
ATOM 1537 O O . VAL A 1 198 ? 5.679 1.474 19.177 1.00 92.25 198 VAL A O 1
ATOM 1540 N N . THR A 1 199 ? 3.836 1.148 20.408 1.00 89.56 199 THR A N 1
ATOM 1541 C CA . THR A 1 199 ? 4.216 2.082 21.476 1.00 89.56 199 THR A CA 1
ATOM 1542 C C . THR A 1 199 ? 5.265 1.467 22.395 1.00 89.56 199 THR A C 1
ATOM 1544 O O . THR A 1 199 ? 6.222 2.138 22.776 1.00 89.56 199 THR A O 1
ATOM 1547 N N . ILE A 1 200 ? 5.107 0.190 22.754 1.00 89.38 200 ILE A N 1
ATOM 1548 C CA . ILE A 1 200 ? 6.080 -0.520 23.604 1.00 89.38 200 ILE A CA 1
ATOM 1549 C C . ILE A 1 200 ? 7.106 -1.336 22.808 1.00 89.38 200 ILE A C 1
ATOM 1551 O O . ILE A 1 200 ? 8.070 -1.831 23.396 1.00 89.38 200 ILE A O 1
ATOM 1555 N N . GLY A 1 201 ? 6.893 -1.502 21.499 1.00 89.50 201 GLY A N 1
ATOM 1556 C CA . GLY A 1 201 ? 7.778 -2.236 20.598 1.00 89.50 201 GLY A CA 1
ATOM 1557 C C . GLY A 1 201 ? 7.823 -3.739 20.879 1.00 89.50 201 GLY A C 1
ATOM 1558 O O . GLY A 1 201 ? 8.899 -4.336 20.831 1.00 89.50 201 GLY A O 1
ATOM 1559 N N . LYS A 1 202 ? 6.691 -4.352 21.255 1.00 90.81 202 LYS A N 1
ATOM 1560 C CA . LYS A 1 202 ? 6.628 -5.771 21.647 1.00 90.81 202 LYS A CA 1
ATOM 1561 C C . LYS A 1 202 ? 5.351 -6.455 21.180 1.00 90.81 202 LYS A C 1
ATOM 1563 O O . LYS A 1 202 ? 4.304 -5.829 21.032 1.00 90.81 202 LYS A O 1
ATOM 1568 N N . GLU A 1 203 ? 5.447 -7.771 21.022 1.00 90.81 203 GLU A N 1
ATOM 1569 C CA . GLU A 1 203 ? 4.286 -8.632 20.817 1.00 90.81 203 GLU A CA 1
ATOM 1570 C C . GLU A 1 203 ? 3.350 -8.591 22.027 1.00 90.81 203 GLU A C 1
ATOM 1572 O O . GLU A 1 203 ? 3.782 -8.628 23.184 1.00 90.81 203 GLU A O 1
ATOM 1577 N N . VAL A 1 204 ? 2.055 -8.531 21.743 1.00 87.75 204 VAL A N 1
ATOM 1578 C CA . VAL A 1 204 ? 0.990 -8.583 22.733 1.00 87.75 204 VAL A CA 1
ATOM 1579 C C . VAL A 1 204 ? 0.580 -10.043 22.905 1.00 87.75 204 VAL A C 1
ATOM 1581 O O . VAL A 1 204 ? 0.005 -10.642 22.003 1.00 87.75 204 VAL A O 1
ATOM 1584 N N . VAL A 1 205 ? 0.894 -10.615 24.069 1.00 79.06 205 VAL A N 1
ATOM 1585 C CA . VAL A 1 205 ? 0.629 -12.034 24.377 1.00 79.06 205 VAL A CA 1
ATOM 1586 C C . VAL A 1 205 ? -0.852 -12.285 24.684 1.00 79.06 205 VAL A C 1
ATOM 1588 O O . VAL A 1 205 ? -1.382 -13.334 24.328 1.00 79.06 205 VAL A O 1
ATOM 1591 N N . ASP A 1 206 ? -1.529 -11.303 25.286 1.00 71.44 206 ASP A N 1
ATOM 1592 C CA . ASP A 1 206 ? -2.956 -11.368 25.598 1.00 71.44 206 ASP A CA 1
ATOM 1593 C C . ASP A 1 206 ? -3.733 -10.423 24.686 1.00 71.44 206 ASP A C 1
ATOM 1595 O O . ASP A 1 206 ? -3.617 -9.198 24.793 1.00 71.44 206 ASP A O 1
ATOM 1599 N N . VAL A 1 207 ? -4.551 -10.991 23.797 1.00 64.00 207 VAL A N 1
ATOM 1600 C CA . VAL A 1 207 ? -5.496 -10.207 22.996 1.00 64.00 207 VAL A CA 1
ATOM 1601 C C . VAL A 1 207 ? -6.376 -9.425 23.960 1.00 64.00 207 VAL A C 1
ATOM 1603 O O . VAL A 1 207 ? -7.035 -10.010 24.821 1.00 64.00 207 VAL A O 1
ATOM 1606 N N . ASP A 1 208 ? -6.378 -8.100 23.827 1.00 66.50 208 ASP A N 1
ATOM 1607 C CA . ASP A 1 208 ? -7.317 -7.279 24.579 1.00 66.50 208 ASP A CA 1
ATOM 1608 C C . ASP A 1 208 ? -8.726 -7.749 24.216 1.00 66.50 208 ASP A C 1
ATOM 1610 O O . ASP A 1 208 ? -9.144 -7.621 23.068 1.00 66.50 208 ASP A O 1
ATOM 1614 N N . SER A 1 209 ? -9.447 -8.318 25.184 1.00 64.56 209 SER A N 1
ATOM 1615 C CA . SER A 1 209 ? -10.781 -8.881 24.967 1.00 64.56 209 SER A CA 1
ATOM 1616 C C . SER A 1 209 ? -11.790 -7.849 24.457 1.00 64.56 209 SER A C 1
ATOM 1618 O O . SER A 1 209 ? -12.858 -8.226 23.984 1.00 64.56 209 SER A O 1
ATOM 1620 N N . HIS A 1 210 ? -11.474 -6.556 24.566 1.00 69.69 210 HIS A N 1
ATOM 1621 C CA . HIS A 1 210 ? -12.289 -5.469 24.029 1.00 69.69 210 HIS A CA 1
ATOM 1622 C C . HIS A 1 210 ? -12.050 -5.223 22.530 1.00 69.69 210 HIS A C 1
ATOM 1624 O O . HIS A 1 210 ? -12.854 -4.545 21.895 1.00 69.69 210 HIS A O 1
ATOM 1630 N N . VAL A 1 211 ? -10.981 -5.778 21.947 1.00 78.38 211 VAL A N 1
ATOM 1631 C CA . VAL A 1 211 ? -10.664 -5.677 20.519 1.00 78.38 211 VAL A CA 1
ATOM 1632 C C . VAL A 1 211 ? -11.016 -6.992 19.828 1.00 78.38 211 VAL A C 1
ATOM 1634 O O . VAL A 1 211 ? -10.275 -7.972 19.884 1.00 78.38 211 VAL A O 1
ATOM 1637 N N . ASN A 1 212 ? -12.159 -7.014 19.141 1.00 82.69 212 ASN A N 1
ATOM 1638 C CA . ASN A 1 212 ? -12.587 -8.173 18.362 1.00 82.69 212 ASN A CA 1
ATOM 1639 C C . ASN A 1 212 ? -11.912 -8.171 16.980 1.00 82.69 212 ASN A C 1
ATOM 1641 O O . ASN A 1 212 ? -12.424 -7.576 16.032 1.00 82.69 212 ASN A O 1
ATOM 1645 N N . TYR A 1 213 ? -10.744 -8.806 16.882 1.00 87.75 213 TYR A N 1
ATOM 1646 C CA . TYR A 1 213 ? -10.025 -9.002 15.623 1.00 87.75 213 TYR A CA 1
ATOM 1647 C C . TYR A 1 213 ? -10.263 -10.406 15.063 1.00 87.75 213 TYR A C 1
ATOM 1649 O O . TYR A 1 213 ? -10.185 -11.402 15.779 1.00 87.75 213 TYR A O 1
ATOM 1657 N N . THR A 1 214 ? -10.502 -10.481 13.757 1.00 91.56 214 THR A N 1
ATOM 1658 C CA . THR A 1 214 ? -10.511 -11.726 12.984 1.00 91.56 214 THR A CA 1
ATOM 1659 C C . THR A 1 214 ? -9.546 -11.573 11.816 1.00 91.56 214 THR A C 1
ATOM 1661 O O . THR A 1 214 ? -9.498 -10.522 11.179 1.00 91.56 214 THR A O 1
ATOM 1664 N N . GLU A 1 215 ? -8.759 -12.609 11.537 1.00 90.88 215 GLU A N 1
ATOM 1665 C CA . GLU A 1 215 ? -7.779 -12.585 10.452 1.00 90.88 215 GLU A CA 1
ATOM 1666 C C . GLU A 1 215 ? -8.435 -12.248 9.102 1.00 90.88 215 GLU A C 1
ATOM 1668 O O . GLU A 1 215 ? -9.494 -12.771 8.759 1.00 90.88 215 GLU A O 1
ATOM 1673 N N . GLY A 1 216 ? -7.810 -11.344 8.342 1.00 90.62 216 GLY A N 1
ATOM 1674 C CA . GLY A 1 216 ? -8.341 -10.845 7.069 1.00 90.62 216 GLY A CA 1
ATOM 1675 C C . GLY A 1 216 ? -9.370 -9.717 7.196 1.00 90.62 216 GLY A C 1
ATOM 1676 O O . GLY A 1 216 ? -9.682 -9.080 6.189 1.00 90.62 216 GLY A O 1
ATOM 1677 N N . HIS A 1 217 ? -9.864 -9.424 8.403 1.00 95.50 217 HIS A N 1
ATOM 1678 C CA . HIS A 1 217 ? -10.647 -8.216 8.643 1.00 95.50 217 HIS A CA 1
ATOM 1679 C C . HIS A 1 217 ? -9.735 -6.992 8.742 1.00 95.50 217 HIS A C 1
ATOM 1681 O O . HIS A 1 217 ? -8.573 -7.085 9.143 1.00 95.50 217 HIS A O 1
ATOM 1687 N N . HIS A 1 218 ? -10.299 -5.822 8.451 1.00 97.31 218 HIS A N 1
ATOM 1688 C CA . HIS A 1 218 ? -9.632 -4.537 8.645 1.00 97.31 218 HIS A CA 1
ATOM 1689 C C . HIS A 1 218 ? -10.414 -3.659 9.599 1.00 97.31 218 HIS A C 1
ATOM 1691 O O . HIS A 1 218 ? -11.644 -3.653 9.576 1.00 97.31 218 HIS A O 1
ATOM 1697 N N . PHE A 1 219 ? -9.699 -2.908 10.428 1.00 96.19 219 PHE A N 1
ATOM 1698 C CA . PHE A 1 219 ? -10.326 -1.900 11.265 1.00 96.19 219 PHE A CA 1
ATOM 1699 C C . PHE A 1 219 ? -10.586 -0.622 10.475 1.00 96.19 219 PHE A C 1
ATOM 1701 O O . PHE A 1 219 ? -9.716 -0.120 9.765 1.00 96.19 219 PHE A O 1
ATOM 1708 N N . ASP A 1 220 ? -11.787 -0.088 10.642 1.00 95.38 220 ASP A N 1
ATOM 1709 C CA . ASP A 1 220 ? -12.106 1.288 10.310 1.00 95.38 220 ASP A CA 1
ATOM 1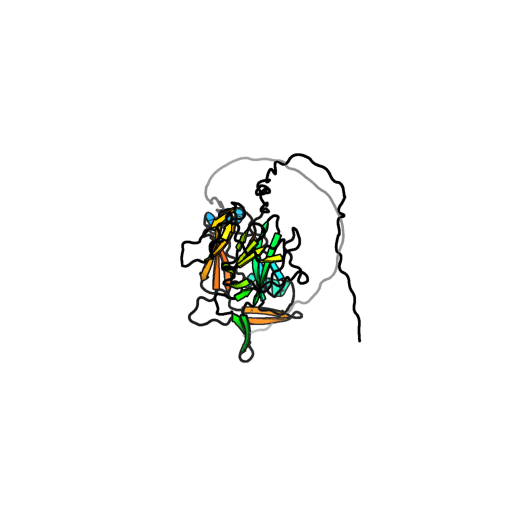710 C C . ASP A 1 220 ? -11.682 2.178 11.477 1.00 95.38 220 ASP A C 1
ATOM 1712 O O . ASP A 1 220 ? -12.303 2.156 12.543 1.00 95.38 220 ASP A O 1
ATOM 1716 N N . LEU A 1 221 ? -10.614 2.950 11.291 1.00 94.56 221 LEU A N 1
ATOM 1717 C CA . LEU A 1 221 ? -10.084 3.808 12.348 1.00 94.56 221 LEU A CA 1
ATOM 1718 C C . LEU A 1 221 ? -11.050 4.931 12.746 1.00 94.56 221 LEU A C 1
ATOM 1720 O O . LEU A 1 221 ? -11.017 5.355 13.899 1.00 94.56 221 LEU A O 1
ATOM 1724 N N . THR A 1 222 ? -11.911 5.387 11.830 1.00 93.25 222 THR A N 1
ATOM 1725 C CA . THR A 1 222 ? -12.888 6.454 12.092 1.00 93.25 222 THR A CA 1
ATOM 1726 C C . THR A 1 222 ? -14.005 5.958 13.004 1.00 93.25 222 THR A C 1
ATOM 1728 O O . THR A 1 222 ? -14.412 6.649 13.936 1.00 93.25 222 THR A O 1
ATOM 1731 N N . HIS A 1 223 ? -14.496 4.745 12.748 1.00 92.19 223 HIS A N 1
ATOM 1732 C CA . HIS A 1 223 ? -15.652 4.184 13.451 1.00 92.19 223 HIS A CA 1
ATOM 1733 C C . HIS A 1 223 ? -15.274 3.204 14.572 1.00 92.19 223 HIS A C 1
ATOM 1735 O O . HIS A 1 223 ? -16.128 2.833 15.375 1.00 92.19 223 HIS A O 1
ATOM 1741 N N . GLY A 1 224 ? -14.012 2.774 14.643 1.00 91.31 224 GLY A N 1
ATOM 1742 C CA . GLY A 1 224 ? -13.524 1.825 15.642 1.00 91.31 224 GLY A CA 1
ATOM 1743 C C . GLY A 1 224 ? -14.109 0.419 15.498 1.00 91.31 224 GLY A C 1
ATOM 1744 O O . GLY A 1 224 ? -14.255 -0.285 16.495 1.00 91.31 224 GLY A O 1
ATOM 1745 N N . VAL A 1 225 ? -14.473 0.009 14.279 1.00 92.69 225 VAL A N 1
ATOM 1746 C CA . VAL A 1 225 ? -15.113 -1.288 14.006 1.00 92.69 225 VAL A CA 1
ATOM 1747 C C . VAL A 1 225 ? -14.249 -2.166 13.109 1.00 92.69 225 VAL A C 1
ATOM 1749 O O . VAL A 1 225 ? -13.562 -1.676 12.217 1.00 92.69 225 VAL A O 1
ATOM 1752 N N . SER A 1 226 ? -14.297 -3.478 13.337 1.00 94.94 226 SER A N 1
ATOM 1753 C CA . SER A 1 226 ? -13.687 -4.475 12.455 1.00 94.94 226 SER A CA 1
ATOM 1754 C C . SER A 1 226 ? -14.647 -4.818 11.315 1.00 94.94 226 SER A C 1
ATOM 1756 O O . SER A 1 226 ? -15.823 -5.093 11.554 1.00 94.94 226 SER A O 1
ATOM 1758 N N . VAL A 1 227 ? -14.152 -4.812 10.081 1.00 96.56 227 VAL A N 1
ATOM 1759 C CA . VAL A 1 227 ? -14.940 -5.002 8.858 1.00 96.56 227 VAL A CA 1
ATOM 1760 C C . VAL A 1 227 ? -14.386 -6.175 8.058 1.00 96.56 227 VAL A C 1
ATOM 1762 O O . VAL A 1 227 ? -13.172 -6.326 7.920 1.00 96.56 227 VAL A O 1
ATOM 1765 N N . ALA A 1 228 ? -15.288 -6.973 7.488 1.00 95.81 228 ALA A N 1
ATOM 1766 C CA . ALA A 1 228 ? -14.973 -8.083 6.594 1.00 95.81 228 ALA A CA 1
ATOM 1767 C C . ALA A 1 228 ? -15.330 -7.761 5.134 1.00 95.81 228 ALA A C 1
ATOM 1769 O O . ALA A 1 228 ? -16.214 -6.941 4.855 1.00 95.81 228 ALA A O 1
ATOM 1770 N N . GLU A 1 229 ? -14.678 -8.448 4.196 1.00 95.75 229 GLU A N 1
ATOM 1771 C CA . GLU A 1 229 ? -15.151 -8.554 2.813 1.00 95.75 229 GLU A CA 1
ATOM 1772 C C . GLU A 1 229 ? -15.890 -9.879 2.625 1.00 95.75 229 GLU A C 1
ATOM 1774 O O . GLU A 1 229 ? -15.406 -10.933 3.030 1.00 95.75 229 GLU A O 1
ATOM 1779 N N . GLU A 1 230 ? -17.083 -9.802 2.041 1.00 92.69 230 GLU A N 1
ATOM 1780 C CA . GLU A 1 230 ? -17.981 -10.946 1.865 1.00 92.69 230 GLU A CA 1
ATOM 1781 C C . GLU A 1 230 ? -17.806 -11.578 0.480 1.00 92.69 230 GLU A C 1
ATOM 1783 O O . GLU A 1 230 ? -18.020 -12.780 0.299 1.00 92.69 230 GLU A O 1
ATOM 1788 N N . ASP A 1 231 ? -17.389 -10.785 -0.509 1.00 93.44 231 ASP A N 1
ATOM 1789 C CA . ASP A 1 231 ? -17.097 -11.270 -1.846 1.00 93.44 231 ASP A CA 1
ATOM 1790 C C . ASP A 1 231 ? -15.762 -12.025 -1.871 1.00 93.44 231 ASP A C 1
ATOM 1792 O O . ASP A 1 231 ? -14.680 -11.444 -1.818 1.00 93.44 231 ASP A O 1
ATOM 1796 N N . LYS A 1 232 ? -15.841 -13.347 -2.042 1.00 91.62 232 LYS A N 1
ATOM 1797 C CA . LYS A 1 232 ? -14.685 -14.252 -2.149 1.00 91.62 232 LYS A CA 1
ATOM 1798 C C . LYS A 1 232 ? -13.723 -13.937 -3.304 1.00 91.62 232 LYS A C 1
ATOM 1800 O O . LYS A 1 232 ? -12.626 -14.492 -3.339 1.00 91.62 232 LYS A O 1
ATOM 1805 N N . HIS A 1 233 ? -14.142 -13.140 -4.287 1.00 91.81 233 HIS A N 1
ATOM 1806 C CA . HIS A 1 233 ? -13.301 -12.724 -5.412 1.00 91.81 233 HIS A CA 1
ATOM 1807 C C . HIS A 1 233 ? -12.521 -11.439 -5.128 1.00 91.81 233 HIS A C 1
ATOM 1809 O O . HIS A 1 233 ? -11.606 -11.100 -5.883 1.00 91.81 233 HIS A O 1
ATOM 1815 N N . LYS A 1 234 ? -12.846 -10.764 -4.024 1.00 94.94 234 LYS A N 1
ATOM 1816 C CA . LYS A 1 234 ? -12.199 -9.548 -3.556 1.00 94.94 234 LYS A CA 1
ATOM 1817 C C . LYS A 1 234 ? -11.433 -9.836 -2.272 1.00 94.94 234 LYS A C 1
ATOM 1819 O O . LYS A 1 234 ? -11.737 -10.746 -1.509 1.00 94.94 234 LYS A O 1
ATOM 1824 N N . THR A 1 235 ? -10.378 -9.073 -2.039 1.00 95.62 235 THR A N 1
ATOM 1825 C CA . THR A 1 235 ? -9.639 -9.087 -0.774 1.00 95.62 235 THR A CA 1
ATOM 1826 C C . THR A 1 235 ? -9.715 -7.698 -0.172 1.00 95.62 235 THR A C 1
ATOM 1828 O O . THR A 1 235 ? -9.362 -6.728 -0.845 1.00 95.62 235 THR A O 1
ATOM 1831 N N . LEU A 1 236 ? -10.165 -7.594 1.079 1.00 97.06 236 LEU A N 1
ATOM 1832 C CA . LEU A 1 236 ? -10.133 -6.338 1.819 1.00 97.06 236 LEU A CA 1
ATOM 1833 C C . LEU A 1 236 ? -8.677 -5.950 2.084 1.00 97.06 236 LEU A C 1
ATOM 1835 O O . LEU A 1 236 ? -7.905 -6.751 2.603 1.00 97.06 236 LEU A O 1
ATOM 1839 N N . VAL A 1 237 ? -8.312 -4.730 1.709 1.00 97.00 237 VAL A N 1
ATOM 1840 C CA . VAL A 1 237 ? -6.970 -4.156 1.893 1.00 97.00 237 VAL A CA 1
ATOM 1841 C C . VAL A 1 237 ? -6.996 -3.026 2.925 1.00 97.00 237 VAL A C 1
ATOM 1843 O O . VAL A 1 237 ? -5.950 -2.617 3.419 1.00 97.00 237 VAL A O 1
ATOM 1846 N N . GLY A 1 238 ? -8.169 -2.495 3.260 1.00 97.00 238 GLY A N 1
ATOM 1847 C CA . GLY A 1 238 ? -8.330 -1.463 4.278 1.00 97.00 238 GLY A CA 1
ATOM 1848 C C . GLY A 1 238 ? -9.759 -0.941 4.342 1.00 97.00 238 GLY A C 1
ATOM 1849 O O . GLY A 1 238 ? -10.594 -1.289 3.505 1.00 97.00 238 GLY A O 1
ATOM 1850 N N . VAL A 1 239 ? -10.028 -0.088 5.326 1.00 97.00 239 VAL A N 1
ATOM 1851 C CA . VAL A 1 239 ? -11.290 0.648 5.456 1.00 97.00 239 VAL A CA 1
ATOM 1852 C C . VAL A 1 239 ? -10.987 2.077 5.862 1.00 97.00 239 VAL A C 1
ATOM 1854 O O . VAL A 1 239 ? -10.182 2.299 6.764 1.00 97.00 239 VAL A O 1
ATOM 1857 N N . ILE A 1 240 ? -11.619 3.035 5.192 1.00 94.88 240 ILE A N 1
ATOM 1858 C CA . ILE A 1 240 ? -11.479 4.460 5.492 1.00 94.88 240 ILE A CA 1
ATOM 1859 C C . ILE A 1 240 ? -12.863 5.068 5.512 1.00 94.88 240 ILE A C 1
ATOM 1861 O O . ILE A 1 240 ? -13.551 5.044 4.495 1.00 94.88 240 ILE A O 1
ATOM 1865 N N . ASP A 1 241 ? -13.250 5.619 6.661 1.00 92.94 241 ASP A N 1
ATOM 1866 C CA . ASP A 1 241 ? -14.505 6.359 6.809 1.00 92.94 241 ASP A CA 1
ATOM 1867 C C . ASP A 1 241 ? -15.732 5.546 6.345 1.00 92.94 241 ASP A C 1
ATOM 1869 O O . ASP A 1 241 ? -16.572 5.996 5.571 1.00 92.94 241 ASP A O 1
ATOM 1873 N N . GLY A 1 242 ? -15.795 4.278 6.756 1.00 94.62 242 GLY A N 1
ATOM 1874 C CA . GLY A 1 242 ? -16.841 3.323 6.384 1.00 94.62 242 GLY A CA 1
ATOM 1875 C C . GLY A 1 242 ? -16.694 2.722 4.984 1.00 94.62 242 GLY A C 1
ATOM 1876 O O . GLY A 1 242 ? -17.424 1.794 4.633 1.00 94.62 242 GLY A O 1
ATOM 1877 N N . LEU A 1 243 ? -15.750 3.205 4.173 1.00 95.81 243 LEU A N 1
ATOM 1878 C CA . LEU A 1 243 ? -15.564 2.772 2.792 1.00 95.81 243 LEU A CA 1
ATOM 1879 C C . LEU A 1 243 ? -14.519 1.661 2.710 1.00 95.81 243 LEU A C 1
ATOM 1881 O O . LEU A 1 243 ? -13.360 1.831 3.091 1.00 95.81 243 LEU A O 1
ATOM 1885 N N . LYS A 1 244 ? -14.924 0.514 2.159 1.00 97.25 244 LYS A N 1
ATOM 1886 C CA . LYS A 1 244 ? -14.023 -0.619 1.928 1.00 97.25 244 LYS A CA 1
ATOM 1887 C C . LYS A 1 244 ? -13.054 -0.310 0.793 1.00 97.25 244 LYS A C 1
ATOM 1889 O O . LYS A 1 244 ? -13.484 0.068 -0.298 1.00 97.25 244 LYS A O 1
ATOM 1894 N N . VAL A 1 245 ? -11.769 -0.552 1.033 1.00 97.81 245 VAL A N 1
ATOM 1895 C CA . VAL A 1 245 ? -10.722 -0.597 0.010 1.00 97.81 245 VAL A CA 1
ATOM 1896 C C . VAL A 1 245 ? -10.453 -2.058 -0.305 1.00 97.81 245 VAL A C 1
ATOM 1898 O O . VAL A 1 245 ? -9.976 -2.806 0.548 1.00 97.81 245 VAL A O 1
ATOM 1901 N N . VAL A 1 246 ? -10.758 -2.479 -1.523 1.00 97.62 246 VAL A N 1
ATOM 1902 C CA . VAL A 1 246 ? -10.645 -3.875 -1.953 1.00 97.62 246 VAL A CA 1
ATOM 1903 C C . VAL A 1 246 ? -9.673 -4.002 -3.112 1.00 97.62 246 VAL A C 1
ATOM 1905 O O . VAL A 1 246 ? -9.529 -3.080 -3.914 1.00 97.62 246 VAL A O 1
ATOM 1908 N N . ARG A 1 247 ? -9.026 -5.162 -3.217 1.00 95.75 247 ARG A N 1
ATOM 1909 C CA . ARG A 1 247 ? -8.275 -5.573 -4.405 1.00 95.75 247 ARG A CA 1
ATOM 1910 C C . ARG A 1 247 ? -8.895 -6.805 -5.040 1.00 95.75 247 ARG A C 1
ATOM 1912 O O . ARG A 1 247 ? -9.398 -7.683 -4.339 1.00 95.75 247 ARG A O 1
ATOM 1919 N N . GLU A 1 248 ? -8.766 -6.904 -6.351 1.00 94.69 248 GLU A N 1
ATOM 1920 C CA . GLU A 1 248 ? -9.120 -8.087 -7.128 1.00 94.69 248 GLU A CA 1
ATOM 1921 C C . GLU A 1 248 ? -8.147 -8.286 -8.291 1.00 94.69 248 GLU A C 1
ATOM 1923 O O . GLU A 1 248 ? -7.425 -7.375 -8.699 1.00 94.69 248 GLU A O 1
ATOM 1928 N N . GLU A 1 249 ? -8.105 -9.499 -8.837 1.00 92.88 249 GLU A N 1
ATOM 1929 C CA . GLU A 1 249 ? -7.239 -9.786 -9.974 1.00 92.88 249 GLU A CA 1
ATOM 1930 C C . GLU A 1 249 ? -7.807 -9.244 -11.288 1.00 92.88 249 GLU A C 1
ATOM 1932 O O . GLU A 1 249 ? -8.944 -9.553 -11.675 1.00 92.88 249 GLU A O 1
ATOM 1937 N N . CYS A 1 250 ? -6.961 -8.570 -12.067 1.00 91.56 250 CYS A N 1
ATOM 1938 C CA . CYS A 1 250 ? -7.336 -8.006 -13.360 1.00 91.56 250 CYS A CA 1
ATOM 1939 C C . CYS A 1 250 ? -6.237 -8.138 -14.428 1.00 91.56 250 CYS A C 1
ATOM 1941 O O . CYS A 1 250 ? -5.153 -8.682 -14.196 1.00 91.56 250 CYS A O 1
ATOM 1943 N N . GLN A 1 251 ? -6.555 -7.706 -15.652 1.00 88.75 251 GLN A N 1
ATOM 1944 C CA . GLN A 1 251 ? -5.603 -7.731 -16.758 1.00 88.75 251 GLN A CA 1
ATOM 1945 C C . GLN A 1 251 ? -4.524 -6.669 -16.561 1.00 88.75 251 GLN A C 1
ATOM 1947 O O . GLN A 1 251 ? -4.800 -5.540 -16.164 1.00 88.75 251 GLN A O 1
ATOM 1952 N N . LEU A 1 252 ? -3.288 -7.045 -16.868 1.00 83.88 252 LEU A N 1
ATOM 1953 C CA . LEU A 1 252 ? -2.167 -6.125 -16.849 1.00 83.88 252 LEU A CA 1
ATOM 1954 C C . LEU A 1 252 ? -2.270 -5.144 -18.021 1.00 83.88 252 LEU A C 1
ATOM 1956 O O . LEU A 1 252 ? -2.380 -5.570 -19.169 1.00 83.88 252 LEU A O 1
ATOM 1960 N N . LYS A 1 253 ? -2.181 -3.846 -17.722 1.00 77.44 253 LYS A N 1
ATOM 1961 C CA . LYS A 1 253 ? -2.178 -2.774 -18.728 1.00 77.44 253 LYS A CA 1
ATOM 1962 C C . LYS A 1 253 ? -0.782 -2.493 -19.291 1.00 77.44 253 LYS A C 1
ATOM 1964 O O . LYS A 1 253 ? -0.625 -2.345 -20.498 1.00 77.44 253 LYS A O 1
ATOM 1969 N N . THR A 1 254 ? 0.226 -2.469 -18.420 1.00 72.81 254 THR A N 1
ATOM 1970 C CA . THR A 1 254 ? 1.600 -2.052 -18.737 1.00 72.81 254 THR A CA 1
ATOM 1971 C C . THR A 1 254 ? 2.594 -3.121 -18.277 1.00 72.81 254 THR A C 1
ATOM 1973 O O . THR A 1 254 ? 2.461 -3.649 -17.177 1.00 72.81 254 THR A O 1
ATOM 1976 N N . SER A 1 255 ? 3.597 -3.446 -19.101 1.00 82.50 255 SER A N 1
ATOM 1977 C CA . SER A 1 255 ? 4.472 -4.616 -18.897 1.00 82.50 255 SER A CA 1
ATOM 1978 C C . SER A 1 255 ? 5.959 -4.296 -18.701 1.00 82.50 255 SER A C 1
ATOM 1980 O O . SER A 1 255 ? 6.789 -5.203 -18.792 1.00 82.50 255 SER A O 1
ATOM 1982 N N . THR A 1 256 ? 6.321 -3.028 -18.479 1.00 91.06 256 THR A N 1
ATOM 1983 C CA . THR A 1 256 ? 7.726 -2.605 -18.349 1.00 91.06 256 THR A CA 1
ATOM 1984 C C . THR A 1 256 ? 7.953 -1.631 -17.201 1.00 91.06 256 THR A C 1
ATOM 1986 O O . THR A 1 256 ? 7.224 -0.649 -17.061 1.00 91.06 256 THR A O 1
ATOM 1989 N N . ILE A 1 257 ? 9.014 -1.871 -16.436 1.00 92.00 257 ILE A N 1
ATOM 1990 C CA . ILE A 1 257 ? 9.501 -1.029 -15.340 1.00 92.00 257 ILE A CA 1
ATOM 1991 C C . ILE A 1 257 ? 10.705 -0.229 -15.853 1.00 92.00 257 ILE A C 1
ATOM 1993 O O . ILE A 1 257 ? 11.565 -0.790 -16.531 1.00 92.00 257 ILE A O 1
ATOM 1997 N N . ASN A 1 258 ? 10.784 1.062 -15.540 1.00 91.50 258 ASN A N 1
ATOM 1998 C CA . ASN A 1 258 ? 11.958 1.878 -15.838 1.00 91.50 258 ASN A CA 1
ATOM 1999 C C . ASN A 1 258 ? 13.001 1.736 -14.726 1.00 91.50 258 ASN A C 1
ATOM 2001 O O . ASN A 1 258 ? 12.746 2.086 -13.578 1.00 91.50 258 ASN A O 1
ATOM 2005 N N . ASP A 1 259 ? 14.187 1.272 -15.098 1.00 90.06 259 ASP A N 1
ATOM 2006 C CA . ASP A 1 259 ? 15.387 1.234 -14.270 1.00 90.06 259 ASP A CA 1
ATOM 2007 C C . ASP A 1 259 ? 16.290 2.394 -14.687 1.00 90.06 259 ASP A C 1
ATOM 2009 O O . ASP A 1 259 ? 16.965 2.328 -15.714 1.00 90.06 259 ASP A O 1
ATOM 2013 N N . CYS A 1 260 ? 16.226 3.499 -13.948 1.00 89.56 260 CYS A N 1
ATOM 2014 C CA . CYS A 1 260 ? 16.927 4.728 -14.301 1.00 89.56 260 CYS A CA 1
ATOM 2015 C C . CYS A 1 260 ? 18.141 4.926 -13.399 1.00 89.56 260 CYS A C 1
ATOM 2017 O O . CYS A 1 260 ? 17.980 5.087 -12.201 1.00 89.56 260 CYS A O 1
ATOM 2019 N N . PHE A 1 261 ? 19.353 4.995 -13.945 1.00 86.00 261 PHE A N 1
ATOM 2020 C CA . PHE A 1 261 ? 20.557 5.295 -13.171 1.00 86.00 261 PHE A CA 1
ATOM 2021 C C . PHE A 1 261 ? 21.490 6.230 -13.937 1.00 86.00 261 PHE A C 1
ATOM 2023 O O . PHE A 1 261 ? 21.780 6.011 -15.111 1.00 86.00 261 PHE A O 1
ATOM 2030 N N . GLY A 1 262 ? 21.955 7.296 -13.275 1.00 82.69 262 GLY A N 1
ATOM 2031 C CA . GLY A 1 262 ? 22.916 8.238 -13.865 1.00 82.6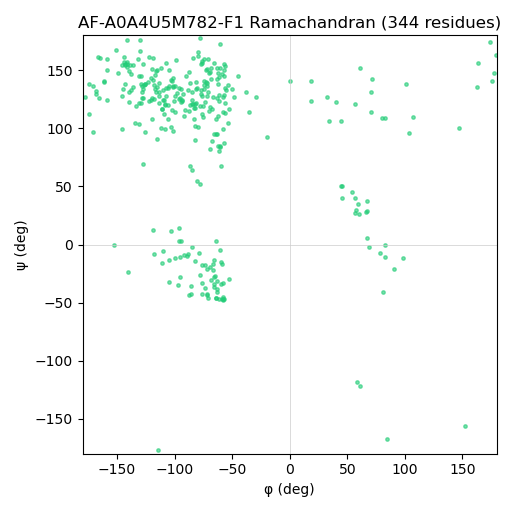9 262 GLY A CA 1
ATOM 2032 C C . GLY A 1 262 ? 22.422 8.915 -15.152 1.00 82.69 262 GLY A C 1
ATOM 2033 O O . GLY A 1 262 ? 23.204 9.128 -16.075 1.00 82.69 262 GLY A O 1
ATOM 2034 N N . GLY A 1 263 ? 21.123 9.208 -15.241 1.00 82.00 263 GLY A N 1
ATOM 2035 C CA . GLY A 1 263 ? 20.499 9.862 -16.398 1.00 82.00 263 GLY A CA 1
ATOM 2036 C C . GLY A 1 263 ? 20.135 8.936 -17.560 1.00 82.00 263 GLY A C 1
ATOM 2037 O O . GLY A 1 263 ? 19.569 9.407 -18.544 1.00 82.00 263 GLY A O 1
ATOM 2038 N N . VAL A 1 264 ? 20.409 7.635 -17.451 1.00 87.06 264 VAL A N 1
ATOM 2039 C CA . VAL A 1 264 ? 20.034 6.625 -18.449 1.00 87.06 264 VAL A CA 1
ATOM 2040 C C . VAL A 1 264 ? 18.943 5.734 -17.871 1.00 87.06 264 VAL A C 1
ATOM 2042 O O . VAL A 1 264 ? 19.065 5.280 -16.738 1.00 87.06 264 VAL A O 1
ATOM 2045 N N . CYS A 1 265 ? 17.885 5.480 -18.642 1.00 89.75 265 CYS A N 1
ATOM 2046 C CA . CYS A 1 265 ? 16.813 4.566 -18.259 1.00 89.75 265 CYS A CA 1
ATOM 2047 C C . CYS A 1 265 ? 16.803 3.337 -19.165 1.00 89.75 265 CYS A C 1
ATOM 2049 O O . CYS A 1 265 ? 16.731 3.459 -20.388 1.00 89.75 265 CYS A O 1
ATOM 2051 N N . GLU A 1 266 ? 16.817 2.164 -18.549 1.00 91.75 266 GLU A N 1
ATOM 2052 C CA . GLU A 1 266 ? 16.609 0.878 -19.200 1.00 91.75 266 GLU A CA 1
ATOM 2053 C C . GLU A 1 266 ? 15.212 0.347 -18.872 1.00 91.75 266 GLU A C 1
ATOM 2055 O O . GLU A 1 266 ? 14.653 0.623 -17.811 1.00 91.75 266 GLU A O 1
ATOM 2060 N N . SER A 1 267 ? 14.633 -0.431 -19.783 1.00 92.38 267 SER A N 1
ATOM 2061 C CA . SER A 1 267 ? 13.356 -1.100 -19.536 1.00 92.38 267 SER A CA 1
ATOM 2062 C C . SER A 1 267 ? 13.587 -2.510 -19.005 1.00 92.38 267 SER A C 1
ATOM 2064 O O . SER A 1 267 ? 14.238 -3.332 -19.649 1.00 92.38 267 SER A O 1
ATOM 2066 N N . ILE A 1 268 ? 13.001 -2.803 -17.850 1.00 93.25 268 ILE A N 1
ATOM 2067 C CA . ILE A 1 268 ? 12.896 -4.144 -17.281 1.00 93.25 268 ILE A CA 1
ATOM 2068 C C . ILE A 1 268 ? 11.540 -4.718 -17.686 1.00 93.25 268 ILE A C 1
ATOM 2070 O O . ILE A 1 268 ? 10.500 -4.102 -17.447 1.00 93.25 268 ILE A O 1
ATOM 2074 N N . LEU A 1 269 ? 11.539 -5.903 -18.292 1.00 92.44 269 LEU A N 1
ATOM 2075 C CA . LEU A 1 269 ? 10.308 -6.611 -18.640 1.00 92.44 269 LEU A CA 1
ATOM 2076 C C . LEU A 1 269 ? 9.674 -7.202 -17.380 1.00 92.44 269 LEU A C 1
ATOM 2078 O O . LEU A 1 269 ? 10.380 -7.747 -16.536 1.00 92.44 269 LEU A O 1
ATOM 2082 N N . ILE A 1 270 ? 8.352 -7.161 -17.264 1.00 90.50 270 ILE A N 1
ATOM 2083 C CA . ILE A 1 270 ? 7.657 -7.891 -16.202 1.00 90.50 270 ILE A CA 1
ATOM 2084 C C . ILE A 1 270 ? 7.383 -9.312 -16.693 1.00 90.50 270 ILE A C 1
ATOM 2086 O O . ILE A 1 270 ? 6.734 -9.526 -17.719 1.00 90.50 270 ILE A O 1
ATOM 2090 N N . GLY A 1 271 ? 7.922 -10.293 -15.975 1.00 83.38 271 GLY A N 1
ATOM 2091 C CA . GLY A 1 271 ? 7.710 -11.704 -16.249 1.00 83.38 271 GLY A CA 1
ATOM 2092 C C . GLY A 1 271 ? 6.278 -12.098 -15.905 1.00 83.38 271 GLY A C 1
ATOM 2093 O O . GLY A 1 271 ? 5.891 -12.080 -14.739 1.00 83.38 271 GLY A O 1
ATOM 2094 N N . HIS A 1 272 ? 5.499 -12.490 -16.911 1.00 70.00 272 HIS A N 1
ATOM 2095 C CA . HIS A 1 272 ? 4.150 -13.016 -16.716 1.00 70.00 272 HIS A CA 1
ATOM 2096 C C . HIS A 1 272 ? 4.052 -14.454 -17.209 1.00 70.00 272 HIS A C 1
ATOM 2098 O O . HIS A 1 272 ? 4.536 -14.794 -18.288 1.00 70.00 272 HIS A O 1
ATOM 2104 N N . SER A 1 273 ? 3.379 -15.299 -16.425 1.00 56.75 273 SER A N 1
ATOM 2105 C CA . SER A 1 273 ? 2.917 -16.590 -16.926 1.00 56.75 273 SER A CA 1
ATOM 2106 C C . SER A 1 273 ? 1.720 -16.348 -17.847 1.00 56.75 273 SER A C 1
ATOM 2108 O O . SER A 1 273 ? 0.837 -15.559 -17.516 1.00 56.75 273 SER A O 1
ATOM 2110 N N . SER A 1 274 ? 1.661 -17.030 -18.990 1.00 50.88 274 SER A N 1
ATOM 2111 C CA . SER A 1 274 ? 0.616 -16.855 -20.014 1.00 50.88 274 SER A CA 1
ATOM 2112 C C . SER A 1 274 ? -0.817 -17.152 -19.531 1.00 50.88 274 SER A C 1
ATOM 2114 O O . SER A 1 274 ? -1.764 -16.953 -20.285 1.00 50.88 274 SER A O 1
ATOM 2116 N N . TYR A 1 275 ? -0.980 -17.632 -18.293 1.00 48.53 275 TYR A N 1
ATOM 2117 C CA . TYR A 1 275 ? -2.239 -18.117 -17.726 1.00 48.53 275 TYR A CA 1
ATOM 2118 C C . TYR A 1 275 ? -2.733 -17.321 -16.509 1.00 48.53 275 TYR A C 1
ATOM 2120 O O . TYR A 1 275 ? -3.855 -17.554 -16.063 1.00 48.53 275 TYR A O 1
ATOM 2128 N N . SER A 1 276 ? -1.944 -16.389 -15.961 1.00 58.41 276 SER A N 1
ATOM 2129 C CA . SER A 1 276 ? -2.347 -15.603 -14.791 1.00 58.41 276 SER A CA 1
ATOM 2130 C C . SER A 1 276 ? -2.673 -14.159 -15.165 1.00 58.41 276 SER A C 1
ATOM 2132 O O . SER A 1 276 ? -1.933 -13.489 -15.884 1.00 58.41 276 SER A O 1
ATOM 2134 N N . LYS A 1 277 ? -3.793 -13.651 -14.635 1.00 70.81 277 LYS A N 1
ATOM 2135 C CA . LYS A 1 277 ? -4.060 -12.210 -14.568 1.00 70.81 277 LYS A CA 1
ATOM 2136 C C . LYS A 1 277 ? -2.852 -11.543 -13.895 1.00 70.81 277 LYS A C 1
ATOM 2138 O O . LYS A 1 277 ? -2.518 -11.882 -12.761 1.00 70.81 277 LYS A O 1
ATOM 2143 N N . GLY A 1 278 ? -2.150 -10.678 -14.625 1.00 85.56 278 GLY A N 1
ATOM 2144 C CA . GLY A 1 278 ? -0.843 -10.144 -14.224 1.00 85.56 278 GLY A CA 1
ATOM 2145 C C . GLY A 1 278 ? -0.894 -8.931 -13.294 1.00 85.56 278 GLY A C 1
ATOM 2146 O O . GLY A 1 278 ? 0.162 -8.455 -12.885 1.00 85.56 278 GLY A O 1
ATOM 2147 N N . ALA A 1 279 ? -2.089 -8.431 -12.966 1.00 91.81 279 ALA A N 1
ATOM 2148 C CA . ALA A 1 279 ? -2.284 -7.218 -12.180 1.00 91.81 279 ALA A CA 1
ATOM 2149 C C . ALA A 1 279 ? -3.300 -7.393 -11.045 1.00 91.81 279 ALA A C 1
ATOM 2151 O O . ALA A 1 279 ? -4.160 -8.282 -11.083 1.00 91.81 279 ALA A O 1
ATOM 2152 N N . PHE A 1 280 ? -3.201 -6.503 -10.063 1.00 94.19 280 PHE A N 1
ATOM 2153 C CA . PHE A 1 280 ? -4.277 -6.190 -9.138 1.00 94.19 280 PHE A CA 1
ATOM 2154 C C . PHE A 1 280 ? -4.933 -4.874 -9.535 1.00 94.19 280 PHE A C 1
ATOM 2156 O O . PHE A 1 280 ? -4.265 -3.921 -9.941 1.00 94.19 280 PHE A O 1
ATOM 2163 N N . CYS A 1 281 ? -6.250 -4.846 -9.399 1.00 95.88 281 CYS A N 1
ATOM 2164 C CA . CYS A 1 281 ? -7.055 -3.652 -9.513 1.00 95.88 281 CYS A CA 1
ATOM 2165 C C . CYS A 1 281 ? -7.668 -3.354 -8.146 1.00 95.88 281 CYS A C 1
ATOM 2167 O O . CYS A 1 281 ? -8.098 -4.263 -7.435 1.00 95.88 281 CYS A O 1
ATOM 2169 N N . PHE A 1 282 ? -7.680 -2.080 -7.782 1.00 97.25 282 PHE A N 1
ATOM 2170 C CA . PHE A 1 282 ? -8.096 -1.590 -6.482 1.00 97.25 282 PHE A CA 1
ATOM 2171 C C . PHE A 1 282 ? -9.342 -0.738 -6.628 1.00 97.25 282 PHE A C 1
ATOM 2173 O O . PHE A 1 282 ? -9.408 0.134 -7.499 1.00 97.25 282 PHE A O 1
ATOM 2180 N N . ALA A 1 283 ? -10.302 -0.964 -5.742 1.00 97.19 283 ALA A N 1
ATOM 2181 C CA . ALA A 1 283 ? -11.524 -0.190 -5.687 1.00 97.19 283 ALA A CA 1
ATOM 2182 C C . ALA A 1 283 ? -11.792 0.319 -4.275 1.00 97.19 283 ALA A C 1
ATOM 2184 O O . ALA A 1 283 ? -11.532 -0.380 -3.296 1.00 97.19 283 ALA A O 1
ATOM 2185 N N . VAL A 1 284 ? -12.363 1.516 -4.181 1.00 96.94 284 VAL A N 1
ATOM 2186 C CA . VAL A 1 284 ? -12.940 2.037 -2.942 1.00 96.94 284 VAL A CA 1
ATOM 2187 C C . VAL A 1 284 ? -14.445 2.097 -3.135 1.00 96.94 284 VAL A C 1
ATOM 2189 O O . VAL A 1 284 ? -14.925 2.787 -4.030 1.00 96.94 284 VAL A O 1
ATOM 2192 N N . ASN A 1 285 ? -15.188 1.323 -2.343 1.00 91.81 285 ASN A N 1
ATOM 2193 C CA . ASN A 1 285 ? -16.646 1.213 -2.447 1.00 91.81 285 ASN A CA 1
ATOM 2194 C C . ASN A 1 285 ? -17.149 1.050 -3.904 1.00 91.81 285 ASN A C 1
ATOM 2196 O O . ASN A 1 285 ? -18.017 1.783 -4.362 1.00 91.81 285 ASN A O 1
ATOM 2200 N N . ASN A 1 286 ? -16.557 0.105 -4.647 1.00 92.00 286 ASN A N 1
ATOM 2201 C CA . ASN A 1 286 ? -16.817 -0.194 -6.070 1.00 92.00 286 ASN A CA 1
ATOM 2202 C C . ASN A 1 286 ? -16.374 0.856 -7.106 1.00 92.00 286 ASN A C 1
ATOM 2204 O O . ASN A 1 286 ? -16.472 0.581 -8.301 1.00 92.00 286 ASN A O 1
ATOM 2208 N N . CYS A 1 287 ? -15.826 2.002 -6.704 1.00 95.44 287 CYS A N 1
ATOM 2209 C CA . CYS A 1 287 ? -15.123 2.873 -7.639 1.00 95.44 287 CYS A CA 1
ATOM 2210 C C . CYS A 1 287 ? -13.696 2.368 -7.861 1.00 95.44 287 CYS A C 1
ATOM 2212 O O . CYS A 1 287 ? -12.921 2.288 -6.907 1.00 95.44 287 CYS A O 1
ATOM 2214 N N . MET A 1 288 ? -13.331 2.066 -9.106 1.00 95.69 288 MET A N 1
ATOM 2215 C CA . MET A 1 288 ? -11.964 1.684 -9.466 1.00 95.69 288 MET A CA 1
ATOM 2216 C C . MET A 1 288 ? -11.019 2.877 -9.305 1.00 95.69 288 MET A C 1
ATOM 2218 O O . MET A 1 288 ? -11.158 3.875 -10.007 1.00 95.69 288 MET A O 1
ATOM 2222 N N . VAL A 1 289 ? -10.050 2.768 -8.395 1.00 96.31 289 VAL A N 1
ATOM 2223 C CA . VAL A 1 289 ? -9.123 3.867 -8.087 1.00 96.31 289 VAL A CA 1
ATOM 2224 C C . VAL A 1 289 ? -7.739 3.658 -8.677 1.00 96.31 289 VAL A C 1
ATOM 2226 O O . VAL A 1 289 ? -7.083 4.632 -9.031 1.00 96.31 289 VAL A O 1
ATOM 2229 N N . ALA A 1 290 ? -7.278 2.414 -8.795 1.00 96.00 290 ALA A N 1
ATOM 2230 C CA . ALA A 1 290 ? -5.927 2.135 -9.261 1.00 96.00 290 ALA A CA 1
ATOM 2231 C C . ALA A 1 290 ? -5.771 0.715 -9.809 1.00 96.00 290 ALA A C 1
ATOM 2233 O O . ALA A 1 290 ? -6.517 -0.189 -9.433 1.00 96.00 290 ALA A O 1
ATOM 2234 N N . SER A 1 291 ? -4.741 0.491 -10.619 1.00 95.62 291 SER A N 1
ATOM 2235 C CA . SER A 1 291 ? -4.261 -0.849 -10.957 1.00 95.62 291 SER A CA 1
ATOM 2236 C C . SER A 1 291 ? -2.752 -0.898 -11.135 1.00 95.62 291 SER A C 1
ATOM 2238 O O . SER A 1 291 ? -2.103 0.100 -11.447 1.00 95.62 291 SER A O 1
ATOM 2240 N N . GLY A 1 292 ? -2.177 -2.080 -10.928 1.00 93.44 292 GLY A N 1
ATOM 2241 C CA . GLY A 1 292 ? -0.747 -2.295 -11.099 1.00 93.44 292 GLY A CA 1
ATOM 2242 C C . GLY A 1 292 ? -0.358 -3.776 -11.134 1.00 93.44 292 GLY A C 1
ATOM 2243 O O . GLY A 1 292 ? -1.135 -4.633 -10.711 1.00 93.44 292 GLY A O 1
ATOM 2244 N N . PRO A 1 293 ? 0.837 -4.101 -11.657 1.00 92.00 293 PRO A N 1
ATOM 2245 C CA . PRO A 1 293 ? 1.375 -5.458 -11.654 1.00 92.00 293 PRO A CA 1
ATOM 2246 C C . PRO A 1 293 ? 1.396 -6.101 -10.261 1.00 92.00 293 PRO A C 1
ATOM 2248 O O . PRO A 1 293 ? 1.823 -5.478 -9.286 1.00 92.00 293 PRO A O 1
ATOM 2251 N N . LYS A 1 294 ? 1.006 -7.379 -10.191 1.00 89.75 294 LYS A N 1
ATOM 2252 C CA . LYS A 1 294 ? 1.124 -8.185 -8.965 1.00 89.75 294 LYS A CA 1
ATOM 2253 C C . LYS A 1 294 ? 2.585 -8.303 -8.518 1.00 89.75 294 LYS A C 1
ATOM 2255 O O . LYS A 1 294 ? 3.498 -8.245 -9.344 1.00 89.75 294 LYS A O 1
ATOM 2260 N N . GLY A 1 295 ? 2.801 -8.465 -7.218 1.00 88.06 295 GLY A N 1
ATOM 2261 C CA . GLY A 1 295 ? 4.111 -8.508 -6.572 1.00 88.06 295 GLY A CA 1
ATOM 2262 C C . GLY A 1 295 ? 4.702 -7.125 -6.323 1.00 88.06 295 GLY A C 1
ATOM 2263 O O . GLY A 1 295 ? 5.245 -6.874 -5.253 1.00 88.06 295 GLY A O 1
ATOM 2264 N N . LEU A 1 296 ? 4.570 -6.203 -7.284 1.00 90.50 296 LEU A N 1
ATOM 2265 C CA . LEU A 1 296 ? 5.011 -4.817 -7.109 1.00 90.50 296 LEU A CA 1
ATOM 2266 C C . LEU A 1 296 ? 3.940 -3.953 -6.429 1.00 90.50 296 LEU A C 1
ATOM 2268 O O . LEU A 1 296 ? 4.262 -3.088 -5.621 1.00 90.50 296 LEU A O 1
ATOM 2272 N N . PHE A 1 297 ? 2.666 -4.203 -6.731 1.00 92.50 297 PHE A N 1
ATOM 2273 C CA . PHE A 1 297 ? 1.535 -3.476 -6.161 1.00 92.50 297 PHE A CA 1
ATOM 2274 C C . PHE A 1 297 ? 0.519 -4.455 -5.581 1.00 92.50 297 PHE A C 1
ATOM 2276 O O . PHE A 1 297 ? -0.577 -4.618 -6.107 1.00 92.50 297 PHE A O 1
ATOM 2283 N N . ASP A 1 298 ? 0.883 -5.131 -4.491 1.00 92.81 298 ASP A N 1
ATOM 2284 C CA . ASP A 1 298 ? -0.047 -6.032 -3.800 1.00 92.81 298 ASP A CA 1
ATOM 2285 C C . ASP A 1 298 ? -1.046 -5.270 -2.928 1.00 92.81 298 ASP A C 1
ATOM 2287 O O . ASP A 1 298 ? -2.159 -5.739 -2.687 1.00 92.81 298 ASP A O 1
ATOM 2291 N N . THR A 1 299 ? -0.671 -4.080 -2.466 1.00 94.56 299 THR A N 1
ATOM 2292 C CA . THR A 1 299 ? -1.508 -3.219 -1.631 1.00 94.56 299 THR A CA 1
ATOM 2293 C C . THR A 1 299 ? -1.332 -1.765 -2.029 1.00 94.56 299 THR A C 1
ATOM 2295 O O . THR A 1 299 ? -0.250 -1.370 -2.455 1.00 94.56 299 THR A O 1
ATOM 2298 N N . ILE A 1 300 ? -2.363 -0.961 -1.795 1.00 96.06 300 ILE A N 1
ATOM 2299 C CA . ILE A 1 300 ? -2.279 0.500 -1.797 1.00 96.06 300 ILE A CA 1
ATOM 2300 C C . ILE A 1 300 ? -2.658 1.020 -0.416 1.00 96.06 300 ILE A C 1
ATOM 2302 O O . ILE A 1 300 ? -3.347 0.329 0.343 1.00 96.06 300 ILE A O 1
ATOM 2306 N N . LEU A 1 301 ? -2.253 2.249 -0.116 1.00 96.62 301 LEU A N 1
ATOM 2307 C CA . LEU A 1 301 ? -2.849 3.021 0.961 1.00 96.62 301 LEU A CA 1
ATOM 2308 C C . LEU A 1 301 ? -3.701 4.138 0.361 1.00 96.62 301 LEU A C 1
ATOM 2310 O O . LEU A 1 301 ? -3.230 4.909 -0.469 1.00 96.62 301 LEU A O 1
ATOM 2314 N N . VAL A 1 302 ? -4.954 4.230 0.791 1.00 95.69 302 VAL A N 1
ATOM 2315 C CA . VAL A 1 302 ? -5.808 5.385 0.510 1.00 95.69 302 VAL A CA 1
ATOM 2316 C C . VAL A 1 302 ? -5.705 6.300 1.735 1.00 95.69 302 VAL A C 1
ATOM 2318 O O . VAL A 1 302 ? -5.879 5.857 2.868 1.00 95.69 302 VAL A O 1
ATOM 2321 N N . VAL A 1 303 ? -5.340 7.559 1.525 1.00 94.56 303 VAL A N 1
ATOM 2322 C CA . VAL A 1 303 ? -5.069 8.531 2.588 1.00 94.56 303 VAL A CA 1
ATOM 2323 C C . VAL A 1 303 ? -6.211 9.549 2.623 1.00 94.56 303 VAL A C 1
ATOM 2325 O O . VAL A 1 303 ? -6.446 10.215 1.604 1.00 94.56 303 VAL A O 1
ATOM 2328 N N . PRO A 1 304 ? -6.930 9.685 3.754 1.00 93.31 304 PRO A N 1
ATOM 2329 C CA . PRO A 1 304 ? -7.988 10.674 3.887 1.00 93.31 304 PRO A CA 1
ATOM 2330 C C . PRO A 1 304 ? -7.435 12.106 3.841 1.00 93.31 304 PRO A C 1
ATOM 2332 O O . PRO A 1 304 ? -6.272 12.359 4.147 1.00 93.31 304 PRO A O 1
ATOM 2335 N N . ASN A 1 305 ? -8.278 13.072 3.469 1.00 91.12 305 ASN A N 1
ATOM 2336 C CA . ASN A 1 305 ? -7.902 14.492 3.457 1.00 91.12 305 ASN A CA 1
ATOM 2337 C C . ASN A 1 305 ? -7.810 15.109 4.866 1.00 91.12 305 ASN A C 1
ATOM 2339 O O . ASN A 1 305 ? -7.220 16.176 5.037 1.00 91.12 305 ASN A O 1
ATOM 2343 N N . LYS A 1 306 ? -8.408 14.450 5.859 1.00 91.38 306 LYS A N 1
ATOM 2344 C CA . LYS A 1 306 ? -8.410 14.827 7.270 1.00 91.38 306 LYS A CA 1
ATOM 2345 C C . LYS A 1 306 ? -7.756 13.722 8.085 1.00 91.38 306 LYS A C 1
ATOM 2347 O O . LYS A 1 306 ? -7.972 12.543 7.809 1.00 91.38 306 LYS A O 1
ATOM 2352 N N . ALA A 1 307 ? -6.990 14.125 9.094 1.00 91.38 307 ALA A N 1
ATOM 2353 C CA . ALA A 1 307 ? -6.412 13.198 10.053 1.00 91.38 307 ALA A CA 1
ATOM 2354 C C . ALA A 1 307 ? -7.518 12.443 10.799 1.00 91.38 307 ALA A C 1
ATOM 2356 O O . ALA A 1 307 ? -8.569 13.012 11.102 1.00 91.38 307 ALA A O 1
ATOM 2357 N N . ILE A 1 308 ? -7.259 11.175 11.109 1.00 92.12 308 ILE A N 1
ATOM 2358 C CA . ILE A 1 308 ? -8.125 10.385 11.982 1.00 92.12 308 ILE A CA 1
ATOM 2359 C C . ILE A 1 308 ? -7.618 10.558 13.411 1.00 92.12 308 ILE A C 1
ATOM 2361 O O . ILE A 1 308 ? -6.491 10.176 13.719 1.00 92.12 308 ILE A O 1
ATOM 2365 N N . GLU A 1 309 ? -8.439 11.156 14.264 1.00 90.44 309 GLU A N 1
ATOM 2366 C CA . GLU A 1 309 ? -8.121 11.402 15.672 1.00 90.44 309 GLU A CA 1
ATOM 2367 C C . GLU A 1 309 ? -8.163 10.093 16.470 1.00 90.44 309 GLU A C 1
ATOM 2369 O O . GLU A 1 309 ? -9.055 9.259 16.283 1.00 90.44 309 GLU A O 1
ATOM 2374 N N . LEU A 1 310 ? -7.223 9.914 17.399 1.00 84.19 310 LEU A N 1
ATOM 2375 C CA . LEU A 1 310 ? -7.332 8.852 18.397 1.00 84.19 310 LEU A CA 1
ATOM 2376 C C . LEU A 1 310 ? -8.375 9.269 19.442 1.00 84.19 310 LEU A C 1
ATOM 2378 O O . LEU A 1 310 ? -8.199 10.271 20.130 1.00 84.19 310 LEU A O 1
ATOM 2382 N N . LEU A 1 311 ? -9.452 8.498 19.598 1.00 73.94 311 LEU A N 1
ATOM 2383 C CA . LEU A 1 311 ? -10.434 8.752 20.654 1.00 73.94 311 LEU A CA 1
ATOM 2384 C C . LEU A 1 311 ? -9.772 8.563 22.032 1.00 73.94 311 LEU A C 1
ATOM 2386 O O . LEU A 1 311 ? -9.527 7.436 22.455 1.00 73.94 311 LEU A O 1
ATOM 2390 N N . GLU A 1 312 ? -9.534 9.654 22.768 1.00 57.91 312 GLU A N 1
ATOM 2391 C CA . GLU A 1 312 ? -8.881 9.653 24.096 1.00 57.91 312 GLU A CA 1
ATOM 2392 C C . GLU A 1 312 ? -9.664 8.905 25.209 1.00 57.91 312 GLU A C 1
ATOM 2394 O O . GLU A 1 312 ? -9.227 8.845 26.359 1.00 57.91 312 GLU A O 1
ATOM 2399 N N . ASN A 1 313 ? -10.808 8.286 24.897 1.00 43.66 313 ASN A N 1
ATOM 2400 C CA . ASN A 1 313 ? -11.774 7.797 25.886 1.00 43.66 313 ASN A CA 1
ATOM 2401 C C . ASN A 1 313 ? -11.792 6.286 26.166 1.00 43.66 313 ASN A C 1
ATOM 2403 O O . ASN A 1 313 ? -12.645 5.833 26.928 1.00 43.66 313 ASN A O 1
ATOM 2407 N N . THR A 1 314 ? -10.821 5.494 25.705 1.00 44.09 314 THR A N 1
ATOM 2408 C CA . THR A 1 314 ? -10.495 4.229 26.400 1.00 44.09 314 THR A CA 1
ATOM 2409 C C . THR A 1 314 ? -9.607 4.516 27.607 1.00 44.09 314 THR A C 1
ATOM 2411 O O . THR A 1 314 ? -8.517 3.966 27.774 1.00 44.09 314 THR A O 1
ATOM 2414 N N . THR A 1 315 ? -10.073 5.409 28.480 1.00 38.62 315 THR A N 1
ATOM 2415 C CA . THR A 1 315 ? -9.537 5.533 29.826 1.00 38.62 315 THR A CA 1
ATOM 2416 C C . THR A 1 315 ? -9.812 4.202 30.511 1.00 38.62 315 THR A C 1
ATOM 2418 O O . THR A 1 315 ? -10.956 3.820 30.760 1.00 38.62 315 THR A O 1
ATOM 2421 N N . ARG A 1 316 ? -8.730 3.463 30.759 1.00 36.69 316 ARG A N 1
ATOM 2422 C CA . ARG A 1 316 ? -8.641 2.346 31.704 1.00 36.69 316 ARG A CA 1
ATOM 2423 C C . ARG A 1 316 ? -9.639 2.590 32.847 1.00 36.69 316 ARG A C 1
ATOM 2425 O O . ARG A 1 316 ? -9.559 3.674 33.429 1.00 36.69 316 ARG A O 1
ATOM 2432 N N . PRO A 1 317 ? -10.546 1.656 33.198 1.00 38.09 317 PRO A N 1
ATOM 2433 C CA . PRO A 1 317 ? -11.385 1.853 34.366 1.00 38.09 317 PRO A CA 1
ATOM 2434 C C . PRO A 1 317 ? -10.447 2.068 35.547 1.00 38.09 317 PRO A C 1
ATOM 2436 O O . PRO A 1 317 ? -9.652 1.195 35.910 1.00 38.09 317 PRO A O 1
ATOM 2439 N N . GLU A 1 318 ? -10.487 3.285 36.072 1.00 38.75 318 GLU A N 1
ATOM 2440 C CA . GLU A 1 318 ? -9.796 3.694 37.271 1.00 38.75 318 GLU A CA 1
ATOM 2441 C C . GLU A 1 318 ? -10.222 2.692 38.344 1.00 38.75 318 GLU A C 1
ATOM 2443 O O . GLU A 1 318 ? -11.367 2.691 38.806 1.00 38.75 318 GLU A O 1
ATOM 2448 N N . ARG A 1 319 ? -9.331 1.754 38.696 1.00 36.62 319 ARG A N 1
ATOM 2449 C CA . ARG A 1 319 ? -9.499 0.993 39.929 1.00 36.62 319 ARG A CA 1
ATOM 2450 C C . ARG A 1 319 ? -9.530 2.046 41.021 1.00 36.62 319 ARG A C 1
ATOM 2452 O O . ARG A 1 319 ? -8.480 2.500 41.466 1.00 36.62 319 ARG A O 1
ATOM 2459 N N . ARG A 1 320 ? -10.732 2.407 41.470 1.00 33.19 320 ARG A N 1
ATOM 2460 C CA . ARG A 1 320 ? -10.938 2.965 42.799 1.00 33.19 320 ARG A CA 1
ATOM 2461 C C . ARG A 1 320 ? -10.469 1.903 43.783 1.00 33.19 320 ARG A C 1
ATOM 2463 O O . ARG A 1 320 ? -11.244 1.084 44.261 1.00 33.19 320 ARG A O 1
ATOM 2470 N N . LEU A 1 321 ? -9.170 1.901 44.054 1.00 38.50 321 LEU A N 1
ATOM 2471 C CA . LEU A 1 321 ? -8.634 1.387 45.296 1.00 38.50 321 LEU A CA 1
ATOM 2472 C C . LEU A 1 321 ? -9.125 2.346 46.374 1.00 38.50 321 LEU A C 1
ATOM 2474 O O . LEU A 1 321 ? -8.504 3.356 46.691 1.00 38.50 321 LEU A O 1
ATOM 2478 N N . SER A 1 322 ? -10.304 2.040 46.904 1.00 43.78 322 SER A N 1
ATOM 2479 C CA . SER A 1 322 ? -10.683 2.481 48.230 1.00 43.78 322 SER A CA 1
ATOM 2480 C C . SER A 1 322 ? -9.720 1.826 49.219 1.00 43.78 322 SER A C 1
ATOM 2482 O O . SER A 1 322 ? -9.925 0.689 49.636 1.00 43.78 322 SER A O 1
ATOM 2484 N N . SER A 1 323 ? -8.664 2.531 49.599 1.00 38.03 323 SER A N 1
ATOM 2485 C CA . SER A 1 323 ? -7.968 2.245 50.847 1.00 38.03 323 SER A CA 1
ATOM 2486 C C . SER A 1 323 ? -7.463 3.548 51.443 1.00 38.03 323 SER A C 1
ATOM 2488 O O . SER A 1 323 ? -6.470 4.117 51.000 1.00 38.03 323 SER A O 1
ATOM 2490 N N . SER A 1 324 ? -8.251 4.028 52.404 1.00 39.19 324 SER A N 1
ATOM 2491 C CA . SER A 1 324 ? -7.811 4.467 53.728 1.00 39.19 324 SER A CA 1
ATOM 2492 C C . SER A 1 324 ? -6.320 4.770 53.876 1.00 39.19 324 SER A C 1
ATOM 2494 O O . SER A 1 324 ? -5.476 3.894 53.703 1.00 39.19 324 SER A O 1
ATOM 2496 N N . ALA A 1 325 ? -6.056 6.002 54.302 1.00 39.94 325 ALA A N 1
ATOM 2497 C CA . ALA A 1 325 ? -4.791 6.498 54.812 1.00 39.94 325 ALA A CA 1
ATOM 2498 C C . ALA A 1 325 ? -4.036 5.482 55.687 1.00 39.94 325 ALA A C 1
ATOM 2500 O O . ALA A 1 325 ? -4.612 4.948 56.631 1.00 39.94 325 ALA A O 1
ATOM 2501 N N . ASP A 1 326 ? -2.744 5.298 55.409 1.00 37.03 326 ASP A N 1
ATOM 2502 C CA . ASP A 1 326 ? -1.697 5.497 56.414 1.00 37.03 326 ASP A CA 1
ATOM 2503 C C . ASP A 1 326 ? -0.332 5.745 55.741 1.00 37.03 326 ASP A C 1
ATOM 2505 O O . ASP A 1 326 ? -0.107 5.358 54.594 1.00 37.03 326 ASP A O 1
ATOM 2509 N N . GLY A 1 327 ? 0.522 6.510 56.419 1.00 36.72 327 GLY A N 1
ATOM 2510 C CA . GLY A 1 327 ? 1.596 7.319 55.837 1.00 36.72 327 GLY A CA 1
ATOM 2511 C C . GLY A 1 327 ? 2.895 6.627 55.404 1.00 36.72 327 GLY A C 1
ATOM 2512 O O . GLY A 1 327 ? 3.132 5.443 55.613 1.00 36.72 327 GLY A O 1
ATOM 2513 N N . GLY A 1 328 ? 3.797 7.440 54.839 1.00 30.47 328 GLY A N 1
ATOM 2514 C CA . GLY A 1 328 ? 5.200 7.066 54.630 1.00 30.47 328 GLY A CA 1
ATOM 2515 C C . GLY A 1 328 ? 5.837 7.667 53.379 1.00 30.47 328 GLY A C 1
ATOM 2516 O O . GLY A 1 328 ? 5.668 7.164 52.278 1.00 30.47 328 GLY A O 1
ATOM 2517 N N . ALA A 1 329 ? 6.602 8.741 53.558 1.00 35.69 329 ALA A N 1
ATOM 2518 C CA . ALA A 1 329 ? 7.323 9.474 52.520 1.00 35.69 329 ALA A CA 1
ATOM 2519 C C . ALA A 1 329 ? 8.404 8.663 51.767 1.00 35.69 329 ALA A C 1
ATOM 2521 O O . ALA A 1 329 ? 9.127 7.887 52.390 1.00 35.69 329 ALA A O 1
ATOM 2522 N N . ARG A 1 330 ? 8.610 8.975 50.471 1.00 34.94 330 ARG A N 1
ATOM 2523 C CA . ARG A 1 330 ? 9.903 9.336 49.821 1.00 34.94 330 ARG A CA 1
ATOM 2524 C C . ARG A 1 330 ? 9.728 9.567 48.301 1.00 34.94 330 ARG A C 1
ATOM 2526 O O . ARG A 1 330 ? 8.894 8.903 47.695 1.00 34.94 330 ARG A O 1
ATOM 2533 N N . PRO A 1 331 ? 10.500 10.480 47.672 1.00 41.22 331 PRO A N 1
ATOM 2534 C CA . PRO A 1 331 ? 10.362 10.808 46.255 1.00 41.22 331 PRO A CA 1
ATOM 2535 C C . PRO A 1 331 ? 11.193 9.854 45.386 1.00 41.22 331 PRO A C 1
ATOM 2537 O O . PRO A 1 331 ? 12.340 9.554 45.722 1.00 41.22 331 PRO A O 1
ATOM 2540 N N . PHE A 1 332 ? 10.649 9.413 44.250 1.00 31.80 332 PHE A N 1
ATOM 2541 C CA . PHE A 1 332 ? 11.411 8.695 43.227 1.00 31.80 332 PHE A CA 1
ATOM 2542 C C . PHE A 1 332 ? 11.604 9.598 42.006 1.00 31.80 332 PHE A C 1
ATOM 2544 O O . PHE A 1 332 ? 10.644 10.096 41.421 1.00 31.80 332 PHE A O 1
ATOM 2551 N N . MET A 1 333 ? 12.873 9.853 41.684 1.00 31.97 333 MET A N 1
ATOM 2552 C CA . MET A 1 333 ? 13.317 10.683 40.571 1.00 31.97 333 MET A CA 1
ATOM 2553 C C . MET A 1 333 ? 13.021 10.042 39.213 1.00 31.97 333 MET A C 1
ATOM 2555 O O . MET A 1 333 ? 13.238 8.850 39.002 1.00 31.97 333 MET A O 1
ATOM 2559 N N . SER A 1 334 ? 12.650 10.917 38.283 1.00 31.77 334 SER A N 1
ATOM 2560 C CA . SER A 1 334 ? 12.723 10.748 36.836 1.00 31.77 334 SER A CA 1
ATOM 2561 C C . SER A 1 334 ? 14.150 10.396 36.387 1.00 31.77 334 SER A C 1
ATOM 2563 O O . SER A 1 334 ? 15.112 11.042 36.810 1.00 31.77 334 SER A O 1
ATOM 2565 N N . ARG A 1 335 ? 14.305 9.388 35.521 1.00 33.66 335 ARG A N 1
ATOM 2566 C CA . ARG A 1 335 ? 15.548 9.140 34.775 1.00 33.66 335 ARG A CA 1
ATOM 2567 C C . ARG A 1 335 ? 15.247 8.936 33.297 1.00 33.66 335 ARG A C 1
ATOM 2569 O O . ARG A 1 335 ? 14.818 7.872 32.868 1.00 33.66 335 ARG A O 1
ATOM 2576 N N . VAL A 1 336 ? 15.544 9.995 32.554 1.00 35.00 336 VAL A N 1
ATOM 2577 C CA . VAL A 1 336 ? 15.908 10.002 31.138 1.00 35.00 336 VAL A CA 1
ATOM 2578 C C . VAL A 1 336 ? 17.131 9.096 30.949 1.00 35.00 336 VAL A C 1
ATOM 2580 O O . VAL A 1 336 ? 18.124 9.268 31.655 1.00 35.00 336 VAL A O 1
ATOM 2583 N N . TYR A 1 337 ? 17.083 8.156 30.005 1.00 32.06 337 TYR A N 1
ATOM 2584 C CA . TYR A 1 337 ? 18.271 7.442 29.532 1.00 32.06 337 TYR A CA 1
ATOM 2585 C C . TYR A 1 337 ? 18.564 7.852 28.086 1.00 32.06 337 TYR A C 1
ATOM 2587 O O . TYR A 1 337 ? 17.957 7.350 27.147 1.00 32.06 337 TYR A O 1
ATOM 2595 N N . LEU A 1 338 ? 19.531 8.763 27.930 1.00 34.72 338 LEU A N 1
ATOM 2596 C CA . LEU A 1 338 ? 20.409 8.789 26.761 1.00 34.72 338 LEU A CA 1
ATOM 2597 C C . LEU A 1 338 ? 21.370 7.599 26.880 1.00 34.72 338 LEU A C 1
ATOM 2599 O O . LEU A 1 338 ? 21.941 7.378 27.947 1.00 34.72 338 LEU A O 1
ATOM 2603 N N . SER A 1 339 ? 21.601 6.869 25.792 1.00 31.45 339 SER A N 1
ATOM 2604 C CA . SER A 1 339 ? 22.730 5.939 25.685 1.00 31.45 339 SER A CA 1
ATOM 2605 C C . SER A 1 339 ? 23.538 6.261 24.434 1.00 31.45 339 SER A C 1
ATOM 2607 O O . SER A 1 339 ? 23.204 5.865 23.325 1.00 31.45 339 SER A O 1
ATOM 2609 N N . LEU A 1 340 ? 24.604 7.023 24.666 1.00 33.06 340 LEU A N 1
ATOM 2610 C CA . LEU A 1 340 ? 25.768 7.227 23.812 1.00 33.06 340 LEU A CA 1
ATOM 2611 C C . LEU A 1 340 ? 26.874 6.356 24.414 1.00 33.06 340 LEU A C 1
ATOM 2613 O O . LEU A 1 340 ? 27.283 6.657 25.532 1.00 33.06 340 LEU A O 1
ATOM 2617 N N . ILE A 1 341 ? 27.380 5.329 23.721 1.00 38.41 341 ILE A N 1
ATOM 2618 C CA . ILE A 1 341 ? 28.706 4.764 24.028 1.00 38.41 341 ILE A CA 1
ATOM 2619 C C . ILE A 1 341 ? 29.456 4.424 22.735 1.00 38.41 341 ILE A C 1
ATOM 2621 O O . ILE A 1 341 ? 29.004 3.654 21.891 1.00 38.41 341 ILE A O 1
ATOM 2625 N N . PHE A 1 342 ? 30.629 5.047 22.645 1.00 36.81 342 PHE A N 1
ATOM 2626 C CA . PHE A 1 342 ? 31.715 4.857 21.697 1.00 36.81 342 PHE A CA 1
ATOM 2627 C C . PHE A 1 342 ? 32.484 3.540 21.924 1.00 36.81 342 PHE A C 1
ATOM 2629 O O . PHE A 1 342 ? 32.632 3.072 23.048 1.00 36.81 342 PHE A O 1
ATOM 2636 N N . TRP A 1 343 ? 33.032 3.038 20.814 1.00 36.06 343 TRP A N 1
ATOM 2637 C CA . TRP A 1 343 ? 34.241 2.223 20.606 1.00 36.06 343 TRP A CA 1
ATOM 2638 C C . TRP A 1 343 ? 35.117 1.808 21.805 1.00 36.06 343 TRP A C 1
ATOM 2640 O O . TRP A 1 343 ? 35.567 2.657 22.568 1.00 36.06 343 TRP A O 1
ATOM 2650 N N . TYR A 1 344 ? 35.608 0.558 21.767 1.00 33.56 344 TYR A N 1
ATOM 2651 C CA . TYR A 1 344 ? 37.018 0.268 22.072 1.00 33.56 344 TYR A CA 1
ATOM 2652 C C . TYR A 1 344 ? 37.582 -0.884 21.221 1.00 33.56 344 TYR A C 1
ATOM 2654 O O . TYR A 1 344 ? 36.957 -1.930 21.062 1.00 33.56 344 TYR A O 1
ATOM 2662 N N . ARG A 1 345 ? 38.782 -0.642 20.676 1.00 39.22 345 ARG A N 1
ATOM 2663 C CA . ARG A 1 345 ? 39.673 -1.584 19.981 1.00 39.22 345 ARG A CA 1
ATOM 2664 C C . ARG A 1 345 ? 40.327 -2.558 20.966 1.00 39.22 345 ARG A C 1
ATOM 2666 O O . ARG A 1 345 ? 40.708 -2.160 22.066 1.00 39.22 345 ARG A O 1
ATOM 2673 N N . SER A 1 346 ? 40.629 -3.760 20.493 1.00 49.12 346 SER A N 1
ATOM 2674 C CA . SER A 1 346 ? 41.902 -4.456 20.731 1.00 49.12 346 SER A CA 1
ATOM 2675 C C . SER A 1 346 ? 42.280 -5.198 19.461 1.00 49.12 346 SER A C 1
ATOM 2677 O O . SER A 1 346 ? 41.344 -5.733 18.825 1.00 49.12 346 SER A O 1
#

Solvent-accessible surface area (backbone atoms only — not comparable to full-atom values): 21371 Å² total; per-residue (Å²): 134,88,82,90,84,87,85,88,88,79,90,81,92,82,82,87,80,90,80,89,83,86,83,88,87,83,84,89,84,91,85,87,84,91,85,86,88,81,89,88,82,76,86,78,72,78,75,74,72,66,84,64,73,80,61,51,73,53,23,48,53,48,29,74,57,44,27,22,49,35,45,41,41,56,72,72,45,75,50,66,51,99,44,41,82,56,63,62,39,53,50,55,56,54,50,38,52,44,31,71,74,70,66,36,51,67,71,43,55,24,25,34,42,58,42,76,48,52,58,46,29,36,37,37,35,46,34,74,19,37,47,79,47,75,59,90,95,40,44,30,38,38,46,52,86,61,79,47,46,62,33,47,35,39,26,56,30,42,87,69,33,98,44,63,52,80,92,54,61,39,86,48,78,60,44,73,36,42,64,36,34,42,30,46,56,94,64,25,42,38,33,69,93,45,37,34,30,69,85,81,71,44,73,53,90,69,77,56,86,88,60,78,80,56,76,50,32,25,39,19,70,73,78,73,42,68,43,76,64,83,53,87,77,47,42,40,47,39,35,55,78,88,34,45,28,32,35,32,79,31,76,56,89,74,61,65,46,54,33,12,44,89,89,45,72,46,74,27,37,56,62,69,64,101,85,56,68,45,9,30,33,31,25,47,63,85,22,58,49,33,35,27,44,47,36,72,36,73,54,67,31,78,44,68,70,61,69,42,70,71,76,84,76,82,62,71,82,76,76,79,74,87,67,80,91,79,88,83,92,81,90,82,82,89,77,88,79,87,86,86,84,82,88,85,88,131

Radius of gyration: 31.83 Å; Cα contacts (8 Å, |Δi|>4): 603; chains: 1; bounding box: 78×78×135 Å

Nearest PDB structures (foldseek):
  4ds0-assembly1_A  TM=3.448E-01  e=5.731E+00  Rotavirus sp.
  3sis-assembly2_B  TM=3.404E-01  e=6.061E+00  Porcine rotavirus (serotype 3 / strain CRW-8)
  6wxe-assembly1_1  TM=2.042E-01  e=1.013E+00  Simian rotavirus A strain RRV

pLDDT: mean 75.64, std 24.27, range [27.25, 97.81]

Organism: Steinernema carpocapsae (NCBI:txid34508)